Protein AF-A0A8H5Q990-F1 (afdb_monomer_lite)

Foldseek 3Di:
DVVVVVVVPDPDPPQDPPVNLVVVLVVLLVVLVVCVVVVHDLVVLLCCLLPVLLVVLLCCVAPVVDALVNCVSSLLSSLSSLLSSQLPDFLVDVVNVVSLVSLVVLLVVDWRWYQDPPDRDIDTNADPQGGGSNLSPCNLVNLLVCCQQFLQQAQLSSNLSSLLSLLLNCLVCRNHNSSCLSVLVLCLLQPQEDADPDPPPDDSHGDNPGDSRNDHNVSSVSSNVSNCVRNVVVVVVCVVVVPDPYPPVSVDHHPRDDDDPVD

Secondary structure (DSSP, 8-state):
--HHHHTT------PPPHHHHHHHHHHHHHHHHHHHHTT--HHHHHHIIIIIIHHHHHHIIIII---GGGGHHHHHHHHHHHHHHHHHS-TTSHHHHHHHHHHHHHHTT-S-EEEPTTSS-EEE-EETTEETTTT-TTHHHHHHHHHHHHTTTS-HHHHHHHHHHHHHHHHTTTTTTGGGHHHHHHHHHHHSS--------S--S--TT--GGG--HHHHHHHHHHHHHHHHHHHHHHHHTT---S-HHHHS--TT----TT-

pLDDT: mean 87.14, std 14.81, range [34.16, 98.69]

Structure (mmCIF, N/CA/C/O backbone):
data_AF-A0A8H5Q990-F1
#
_entry.id   AF-A0A8H5Q990-F1
#
loop_
_atom_site.group_PDB
_atom_site.id
_atom_site.type_symbol
_atom_site.label_atom_id
_atom_site.label_alt_id
_atom_site.label_comp_id
_atom_site.label_asym_id
_atom_site.label_entity_id
_atom_site.label_seq_id
_atom_site.pdbx_PDB_ins_code
_atom_site.Cartn_x
_atom_site.Cartn_y
_atom_site.Cartn_z
_atom_site.occupancy
_atom_site.B_iso_or_equiv
_atom_site.auth_seq_id
_atom_site.auth_comp_id
_atom_site.auth_asym_id
_atom_site.auth_atom_id
_atom_site.pdbx_PDB_model_num
ATOM 1 N N . MET A 1 1 ? 47.813 -0.032 -25.306 1.00 44.94 1 MET A N 1
ATOM 2 C CA . MET A 1 1 ? 47.013 -0.975 -24.482 1.00 44.94 1 MET A CA 1
ATOM 3 C C . MET A 1 1 ? 46.787 -0.521 -23.030 1.00 44.94 1 MET A C 1
ATOM 5 O O . MET A 1 1 ? 46.071 -1.218 -22.324 1.00 44.94 1 MET A O 1
ATOM 9 N N . LYS A 1 2 ? 47.331 0.624 -22.572 1.00 40.12 2 LYS A N 1
ATOM 10 C CA . LYS A 1 2 ? 46.985 1.227 -21.265 1.00 40.12 2 LYS A CA 1
ATOM 11 C C . LYS A 1 2 ? 45.865 2.281 -21.361 1.00 40.12 2 LYS A C 1
ATOM 13 O O . LYS A 1 2 ? 45.025 2.315 -20.476 1.00 40.12 2 LYS A O 1
ATOM 18 N N . ASP A 1 3 ? 45.752 2.991 -22.486 1.00 47.62 3 ASP A N 1
ATOM 19 C CA . ASP A 1 3 ? 44.777 4.092 -22.649 1.00 47.62 3 ASP A CA 1
ATOM 20 C C . ASP A 1 3 ? 43.315 3.669 -22.885 1.00 47.62 3 ASP A C 1
ATOM 22 O O . ASP A 1 3 ? 42.402 4.472 -22.735 1.00 47.62 3 ASP A O 1
ATOM 26 N N . LEU A 1 4 ? 43.048 2.399 -23.216 1.00 38.00 4 LEU A N 1
ATOM 27 C CA . LEU A 1 4 ? 41.675 1.902 -23.423 1.00 38.00 4 LEU A CA 1
ATOM 28 C C . L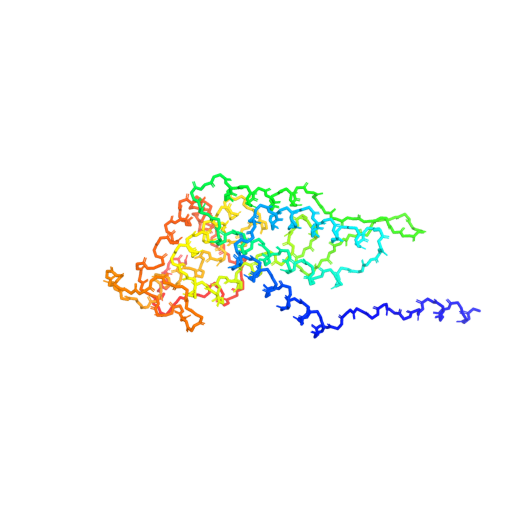EU A 1 4 ? 40.974 1.499 -22.113 1.00 38.00 4 LEU A C 1
ATOM 30 O O . LEU A 1 4 ? 39.757 1.346 -22.091 1.00 38.00 4 LEU A O 1
ATOM 34 N N . ARG A 1 5 ? 41.733 1.320 -21.022 1.00 40.69 5 ARG A N 1
ATOM 35 C CA . ARG A 1 5 ? 41.196 0.943 -19.703 1.00 40.69 5 ARG A CA 1
ATOM 36 C C . ARG A 1 5 ? 40.718 2.148 -18.892 1.00 40.69 5 ARG A C 1
ATOM 38 O O . ARG A 1 5 ? 39.812 1.989 -18.085 1.00 40.69 5 ARG A O 1
ATOM 45 N N . GLU A 1 6 ? 41.283 3.331 -19.128 1.00 39.28 6 GLU A N 1
ATOM 46 C CA . GLU A 1 6 ? 40.867 4.570 -18.454 1.00 39.28 6 GLU A CA 1
ATOM 47 C C . GLU A 1 6 ? 39.613 5.190 -19.092 1.00 39.28 6 GLU A C 1
ATOM 49 O O . GLU A 1 6 ? 38.808 5.791 -18.390 1.00 39.28 6 GLU A O 1
ATOM 54 N N . ALA A 1 7 ? 39.361 4.946 -20.384 1.00 39.69 7 ALA A N 1
ATOM 55 C CA . ALA A 1 7 ? 38.147 5.404 -21.070 1.00 39.69 7 ALA A CA 1
ATOM 56 C C . ALA A 1 7 ? 36.854 4.677 -20.628 1.00 39.69 7 ALA A C 1
ATOM 58 O O . ALA A 1 7 ? 35.758 5.174 -20.873 1.00 39.69 7 ALA A O 1
ATOM 59 N N . LEU A 1 8 ? 36.969 3.519 -19.964 1.00 39.50 8 LEU A N 1
ATOM 60 C CA . LEU A 1 8 ? 35.837 2.758 -19.407 1.00 39.50 8 LEU A CA 1
ATOM 61 C C . LEU A 1 8 ? 35.491 3.160 -17.962 1.00 39.50 8 LEU A C 1
ATOM 63 O O . LEU A 1 8 ? 34.514 2.666 -17.408 1.00 39.50 8 LEU A O 1
ATOM 67 N N . LEU A 1 9 ? 36.272 4.063 -17.364 1.00 39.59 9 LEU A N 1
ATOM 68 C CA . LEU A 1 9 ? 36.034 4.654 -16.045 1.00 39.59 9 LEU A CA 1
ATOM 69 C C . LEU A 1 9 ? 35.526 6.093 -16.196 1.00 39.59 9 LEU A C 1
ATOM 71 O O . LEU A 1 9 ? 35.984 7.007 -15.508 1.00 39.59 9 LEU A O 1
ATOM 75 N N . GLY A 1 10 ? 34.582 6.304 -17.117 1.00 37.75 10 GLY A N 1
ATOM 76 C CA . GLY A 1 10 ? 33.787 7.528 -17.102 1.00 37.75 10 GLY A CA 1
ATOM 77 C C . GLY A 1 10 ? 33.180 7.707 -15.705 1.00 37.75 10 GLY A C 1
ATOM 78 O O . GLY A 1 10 ? 32.823 6.706 -15.076 1.00 37.75 10 GLY A O 1
ATOM 79 N N . PRO A 1 11 ? 33.096 8.940 -15.176 1.00 34.16 11 PRO A N 1
ATOM 80 C CA . PRO A 1 11 ? 32.487 9.154 -13.876 1.00 34.16 11 PRO A CA 1
ATOM 81 C C . PRO A 1 11 ? 31.076 8.577 -13.926 1.00 34.16 11 PRO A C 1
ATOM 83 O O . PRO A 1 11 ? 30.271 8.976 -14.770 1.00 34.16 11 PRO A O 1
ATOM 86 N N . THR A 1 12 ? 30.791 7.624 -13.037 1.00 39.72 12 THR A N 1
ATOM 87 C CA . THR A 1 12 ? 29.430 7.172 -12.757 1.00 39.72 12 THR A CA 1
ATOM 88 C C . THR A 1 12 ? 28.572 8.429 -12.629 1.00 39.72 12 THR A C 1
ATOM 90 O O . THR A 1 12 ? 29.005 9.348 -11.916 1.00 39.72 12 THR A O 1
ATOM 93 N N . PRO A 1 13 ? 27.419 8.538 -13.320 1.00 41.03 13 PRO A N 1
ATOM 94 C CA . PRO A 1 13 ? 26.536 9.673 -13.117 1.00 41.03 13 PRO A CA 1
ATOM 95 C C . PRO A 1 13 ? 26.332 9.774 -11.613 1.00 41.03 13 PRO A C 1
ATOM 97 O O . PRO A 1 13 ? 25.928 8.794 -10.985 1.00 41.03 13 PRO A O 1
ATOM 100 N N . ARG A 1 14 ? 26.732 10.900 -11.012 1.00 42.16 14 ARG A N 1
ATOM 101 C CA . ARG A 1 14 ? 26.484 11.113 -9.590 1.00 42.16 14 ARG A CA 1
ATOM 102 C C . ARG A 1 14 ? 24.975 11.036 -9.440 1.00 42.16 14 ARG A C 1
ATOM 104 O O . ARG A 1 14 ? 24.276 11.947 -9.881 1.00 42.16 14 ARG A O 1
ATOM 111 N N . GLY A 1 15 ? 24.497 9.924 -8.883 1.00 47.25 15 GLY A N 1
ATOM 112 C CA . GLY A 1 15 ? 23.123 9.806 -8.436 1.00 47.25 15 GLY A CA 1
ATOM 113 C C . GLY A 1 15 ? 22.800 11.018 -7.571 1.00 47.25 15 GLY A C 1
ATOM 114 O O . GLY A 1 15 ? 23.684 11.586 -6.917 1.00 47.25 15 GLY A O 1
ATOM 115 N N . ILE A 1 16 ? 21.548 11.457 -7.626 1.00 52.91 16 ILE A N 1
ATOM 116 C CA . ILE A 1 16 ? 21.056 12.516 -6.746 1.00 52.91 16 ILE A CA 1
ATOM 117 C C . ILE A 1 16 ? 21.430 12.110 -5.314 1.00 52.91 16 ILE A C 1
ATOM 119 O O . ILE A 1 16 ? 21.227 10.961 -4.929 1.00 52.91 16 ILE A O 1
ATOM 123 N N . SER A 1 17 ? 22.049 13.012 -4.546 1.00 61.16 17 SER A N 1
ATOM 124 C CA . SER A 1 17 ? 22.460 12.678 -3.181 1.00 61.16 17 SER A CA 1
ATOM 125 C C . SER A 1 17 ? 21.238 12.281 -2.349 1.00 61.16 17 SER A C 1
ATOM 127 O O . SER A 1 17 ? 20.166 12.863 -2.513 1.00 61.16 17 SER A O 1
ATOM 129 N N . ASN A 1 18 ? 21.395 11.333 -1.420 1.00 57.75 18 ASN A N 1
ATOM 130 C CA . ASN A 1 18 ? 20.292 10.867 -0.565 1.00 57.75 18 ASN A CA 1
ATOM 131 C C . ASN A 1 18 ? 19.583 12.022 0.165 1.00 57.75 18 ASN A C 1
ATOM 133 O O . ASN A 1 18 ? 18.370 12.000 0.336 1.00 57.75 18 ASN A O 1
ATOM 137 N N . HIS A 1 19 ? 20.326 13.073 0.529 1.00 58.44 19 HIS A N 1
ATOM 138 C CA . HIS A 1 19 ? 19.763 14.292 1.110 1.00 58.44 19 HIS A CA 1
ATOM 139 C C . HIS A 1 19 ? 18.853 15.048 0.128 1.00 58.44 19 HIS A C 1
ATOM 141 O O . HIS A 1 19 ? 17.740 15.420 0.481 1.00 58.44 19 HIS A O 1
ATOM 147 N N . ALA A 1 20 ? 19.290 15.235 -1.121 1.00 59.94 20 ALA A N 1
ATOM 148 C CA . ALA A 1 20 ? 18.500 15.920 -2.143 1.00 59.94 20 ALA A CA 1
ATOM 149 C C . ALA A 1 20 ? 17.285 15.089 -2.605 1.00 59.94 20 ALA A C 1
ATOM 151 O O . ALA A 1 20 ? 16.238 15.659 -2.923 1.00 59.94 20 ALA A O 1
ATOM 152 N N .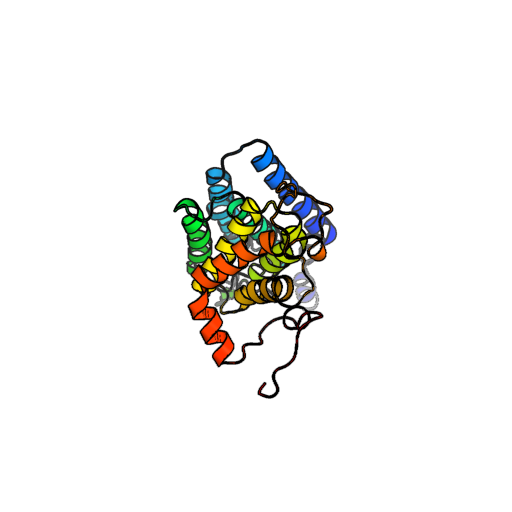 LEU A 1 21 ? 17.393 13.753 -2.606 1.00 60.44 21 LEU A N 1
ATOM 153 C CA . LEU A 1 21 ? 16.256 12.846 -2.803 1.00 60.44 21 LEU A CA 1
ATOM 154 C C . LEU A 1 21 ? 15.234 13.012 -1.672 1.00 60.44 21 LEU A C 1
ATOM 156 O O . LEU A 1 21 ? 14.061 13.250 -1.949 1.00 60.44 21 LEU A O 1
ATOM 160 N N . SER A 1 22 ? 15.687 12.995 -0.414 1.00 64.44 22 SER A N 1
ATOM 161 C CA . SER A 1 22 ? 14.824 13.165 0.760 1.00 64.44 22 SER A CA 1
ATOM 162 C C . SER A 1 22 ? 14.112 14.522 0.791 1.00 64.44 22 SER A C 1
ATOM 164 O O . SER A 1 22 ? 12.922 14.575 1.093 1.00 64.44 22 SER A O 1
ATOM 166 N N . GLU A 1 23 ? 14.800 15.619 0.464 1.00 67.44 23 GLU A N 1
ATOM 167 C CA . GLU A 1 23 ? 14.185 16.954 0.381 1.00 67.44 23 GLU A CA 1
ATOM 168 C C . GLU A 1 23 ? 13.150 17.040 -0.747 1.00 67.44 23 GLU A C 1
ATOM 170 O O . GLU A 1 23 ? 12.091 17.652 -0.591 1.00 67.44 23 GLU A O 1
ATOM 175 N N . THR A 1 24 ? 13.437 16.407 -1.888 1.00 68.12 24 THR A N 1
ATOM 176 C CA . THR A 1 24 ? 12.514 16.370 -3.027 1.00 68.12 24 THR A CA 1
ATOM 177 C C . THR A 1 24 ? 11.259 15.571 -2.693 1.00 68.12 24 THR A C 1
ATOM 179 O O . THR A 1 24 ? 10.160 16.047 -2.975 1.00 68.12 24 THR A O 1
ATOM 182 N N . MET A 1 25 ? 11.411 14.413 -2.045 1.00 69.44 25 MET A N 1
ATOM 183 C CA . MET A 1 25 ? 10.295 13.602 -1.560 1.00 69.44 25 MET A CA 1
ATOM 184 C C . MET A 1 25 ? 9.446 14.390 -0.563 1.00 69.44 25 MET A C 1
ATOM 186 O O . MET A 1 25 ? 8.249 14.540 -0.777 1.00 69.44 25 MET A O 1
ATOM 190 N N . ALA A 1 26 ? 10.057 15.013 0.452 1.00 72.25 26 ALA A N 1
ATOM 191 C CA . ALA A 1 26 ? 9.328 15.821 1.434 1.00 72.25 26 ALA A CA 1
ATOM 192 C C . ALA A 1 26 ? 8.518 16.956 0.778 1.00 72.25 26 ALA A C 1
ATOM 194 O O . ALA A 1 26 ? 7.364 17.199 1.139 1.00 72.25 26 ALA A O 1
ATOM 195 N N . ARG A 1 27 ? 9.088 17.625 -0.234 1.00 73.75 27 ARG A N 1
ATOM 196 C CA . ARG A 1 27 ? 8.385 18.658 -1.007 1.00 73.75 27 ARG A CA 1
ATOM 197 C C . ARG A 1 27 ? 7.232 18.082 -1.831 1.00 73.75 27 ARG A C 1
ATOM 199 O O . ARG A 1 27 ? 6.176 18.706 -1.908 1.00 73.75 27 ARG A O 1
ATOM 206 N N . ASN A 1 28 ? 7.423 16.922 -2.454 1.00 74.56 28 ASN A N 1
ATOM 207 C CA . ASN A 1 28 ? 6.386 16.265 -3.247 1.00 74.56 28 ASN A CA 1
ATOM 208 C C . ASN A 1 28 ? 5.238 15.778 -2.359 1.00 74.56 28 ASN A C 1
ATOM 210 O O . ASN A 1 28 ? 4.075 15.978 -2.708 1.00 74.56 28 ASN A O 1
ATOM 214 N N . GLU A 1 29 ? 5.546 15.222 -1.188 1.00 79.50 29 GLU A N 1
ATOM 215 C CA . GLU A 1 29 ? 4.539 14.832 -0.209 1.00 79.50 29 GLU A CA 1
ATOM 216 C C . GLU A 1 29 ? 3.688 16.021 0.239 1.00 79.50 29 GLU A C 1
ATOM 218 O O . GLU A 1 29 ? 2.459 15.934 0.252 1.00 79.50 29 GLU A O 1
ATOM 223 N N . GLU A 1 30 ? 4.336 17.134 0.586 1.00 78.69 30 GLU A N 1
ATOM 224 C CA . GLU A 1 30 ? 3.651 18.353 1.007 1.00 78.69 30 GLU A CA 1
ATOM 225 C C . GLU A 1 30 ? 2.799 18.937 -0.126 1.00 78.69 30 GLU A C 1
ATOM 227 O O . GLU A 1 30 ? 1.654 19.318 0.100 1.00 78.69 30 GLU A O 1
ATOM 232 N N . SER A 1 31 ? 3.302 18.920 -1.364 1.00 79.56 31 SER A N 1
ATOM 233 C CA . SER A 1 31 ? 2.542 19.347 -2.543 1.00 79.56 31 SER A CA 1
ATOM 234 C C . SER A 1 31 ? 1.264 18.522 -2.733 1.00 79.56 31 SER A C 1
ATOM 236 O O . SER A 1 31 ? 0.189 19.085 -2.940 1.00 79.56 31 SER A O 1
ATOM 238 N N . VAL A 1 32 ? 1.342 17.190 -2.604 1.00 80.56 32 VAL A N 1
ATOM 239 C CA . VAL A 1 32 ? 0.163 16.310 -2.699 1.00 80.56 32 VAL A CA 1
ATOM 240 C C . VAL A 1 32 ? -0.830 16.602 -1.569 1.00 80.56 32 VAL A C 1
ATOM 242 O O . VAL A 1 32 ? -2.028 16.710 -1.823 1.00 80.56 32 VAL A O 1
ATOM 245 N N . ARG A 1 33 ? -0.354 16.794 -0.330 1.00 78.94 33 ARG A N 1
ATOM 246 C CA . ARG A 1 33 ? -1.222 17.144 0.810 1.00 78.94 33 ARG A CA 1
ATOM 247 C C . ARG A 1 33 ? -1.929 18.481 0.601 1.00 78.94 33 ARG A C 1
ATOM 249 O O . ARG A 1 33 ? -3.126 18.578 0.850 1.00 78.94 33 ARG A O 1
ATOM 256 N N . GLN A 1 34 ? -1.211 19.494 0.117 1.00 78.50 34 GLN A N 1
ATOM 257 C CA . GLN A 1 34 ? -1.776 20.811 -0.179 1.00 78.50 34 GLN A CA 1
ATOM 258 C C . GLN A 1 34 ? -2.805 20.750 -1.303 1.00 78.50 34 GLN A C 1
ATOM 260 O O . GLN A 1 34 ? -3.848 21.385 -1.199 1.00 78.50 34 GLN A O 1
ATOM 265 N N . SER A 1 35 ? -2.540 19.958 -2.340 1.00 76.62 35 SER A N 1
ATOM 266 C CA . SER A 1 35 ? -3.458 19.752 -3.464 1.00 76.62 35 SER A CA 1
ATOM 267 C C . SER A 1 35 ? -4.806 19.210 -2.977 1.00 76.62 35 SER A C 1
ATOM 269 O O . SER A 1 35 ? -5.855 19.799 -3.233 1.00 76.62 35 SER A O 1
ATOM 271 N N . ILE A 1 36 ? -4.775 18.171 -2.139 1.00 82.31 36 ILE A N 1
ATOM 272 C CA . ILE A 1 36 ? -5.985 17.595 -1.536 1.00 82.31 36 ILE A CA 1
ATOM 273 C C . ILE A 1 36 ? -6.663 18.587 -0.581 1.00 82.31 36 ILE A C 1
ATOM 275 O O . ILE A 1 36 ? -7.881 18.739 -0.618 1.00 82.31 36 ILE A O 1
ATOM 279 N N . ALA A 1 37 ? -5.896 19.313 0.241 1.00 76.94 37 ALA A N 1
ATOM 280 C CA . ALA A 1 37 ? -6.444 20.316 1.158 1.00 76.94 37 ALA A CA 1
ATOM 281 C C . ALA A 1 37 ? -7.137 21.485 0.430 1.00 76.94 37 ALA A C 1
ATOM 283 O O . ALA A 1 37 ? -8.052 22.097 0.980 1.00 76.94 37 ALA A O 1
ATOM 284 N N . ARG A 1 38 ? -6.728 21.786 -0.810 1.00 77.94 38 ARG A N 1
ATOM 285 C CA . ARG A 1 38 ? -7.388 22.760 -1.695 1.00 77.94 38 ARG A CA 1
ATOM 286 C C . ARG A 1 38 ? -8.650 22.211 -2.372 1.00 77.94 38 ARG A C 1
ATOM 288 O O . ARG A 1 38 ? -9.324 22.970 -3.064 1.00 77.94 38 ARG A O 1
ATOM 295 N N . GLY A 1 39 ? -8.984 20.938 -2.156 1.00 71.69 39 GLY A N 1
ATOM 296 C CA . GLY A 1 39 ? -10.127 20.268 -2.774 1.00 71.69 39 GLY A CA 1
ATOM 297 C C . GLY A 1 39 ? -9.894 19.887 -4.235 1.00 71.69 39 GLY A C 1
ATOM 298 O O . GLY A 1 39 ? -10.861 19.794 -4.987 1.00 71.69 39 GLY A O 1
ATOM 299 N N . GLU A 1 40 ? -8.634 19.715 -4.653 1.00 77.88 40 GLU A N 1
ATOM 300 C CA . GLU A 1 40 ? -8.316 19.218 -5.996 1.00 77.88 40 GLU A CA 1
ATOM 301 C C . GLU A 1 40 ? -8.845 17.788 -6.200 1.00 77.88 40 GLU A C 1
ATOM 303 O O . GLU A 1 40 ? -9.019 17.023 -5.247 1.00 77.88 40 GLU A O 1
ATOM 308 N N . ASP A 1 41 ? -9.131 17.443 -7.457 1.00 84.25 41 ASP A N 1
ATOM 309 C CA . ASP A 1 41 ? -9.820 16.205 -7.817 1.00 84.25 41 ASP A CA 1
ATOM 310 C C . ASP A 1 41 ? -8.943 14.968 -7.538 1.00 84.25 41 ASP A C 1
ATOM 312 O O . ASP A 1 41 ? -7.863 14.789 -8.111 1.00 84.25 41 ASP A O 1
ATOM 316 N N . LEU A 1 42 ? -9.429 14.074 -6.668 1.00 88.12 42 LEU A N 1
ATOM 317 C CA . LEU A 1 42 ? -8.773 12.799 -6.367 1.00 88.12 42 LEU A CA 1
ATOM 318 C C . LEU A 1 42 ? -8.605 11.928 -7.621 1.00 88.12 42 LEU A C 1
ATOM 320 O O . LEU A 1 42 ? -7.637 11.167 -7.697 1.00 88.12 42 LEU A O 1
ATOM 324 N N . GLU A 1 43 ? -9.491 12.046 -8.615 1.00 88.94 43 GLU A N 1
ATOM 325 C CA . GLU A 1 43 ? -9.345 11.334 -9.887 1.00 88.94 43 GLU A CA 1
ATOM 326 C C . GLU A 1 43 ? -8.166 11.868 -10.708 1.00 88.94 43 GLU A C 1
ATOM 328 O O . GLU A 1 43 ? -7.467 11.077 -11.346 1.00 88.94 43 GLU A O 1
ATOM 333 N N . GLU A 1 44 ? -7.879 13.172 -10.657 1.00 89.38 44 GLU A N 1
ATOM 334 C CA . GLU A 1 44 ? -6.695 13.747 -11.303 1.00 89.38 44 GLU A CA 1
ATOM 335 C C . GLU A 1 44 ? -5.419 13.251 -10.618 1.00 89.38 44 GLU A C 1
ATOM 337 O O . GLU A 1 44 ? -4.489 12.797 -11.291 1.00 89.38 44 GLU A O 1
ATOM 342 N N . LEU A 1 45 ? -5.396 13.232 -9.281 1.00 90.44 45 LEU A N 1
ATOM 343 C CA . LEU A 1 45 ? -4.268 12.697 -8.519 1.00 90.44 45 LEU A CA 1
ATOM 344 C C . LEU A 1 45 ? -4.045 11.204 -8.806 1.00 90.44 45 LEU A C 1
ATOM 346 O O . LEU A 1 45 ? -2.907 10.770 -9.007 1.00 90.44 45 LEU A O 1
ATOM 350 N N . ARG A 1 46 ? -5.125 10.418 -8.879 1.00 92.75 46 ARG A N 1
ATOM 351 C CA . ARG A 1 46 ? -5.094 9.003 -9.277 1.00 92.75 46 ARG A CA 1
ATOM 352 C C . ARG A 1 46 ? -4.581 8.837 -10.705 1.00 92.75 46 ARG A C 1
ATOM 354 O O . ARG A 1 46 ? -3.722 7.990 -10.950 1.00 92.75 46 ARG A O 1
ATOM 361 N N . GLY A 1 47 ? -5.041 9.672 -11.635 1.00 91.44 47 GLY A N 1
ATOM 362 C CA . GLY A 1 47 ? -4.547 9.715 -13.008 1.00 91.44 47 GLY A CA 1
ATOM 363 C C . GLY A 1 47 ? -3.051 10.032 -13.076 1.00 91.44 47 GLY A C 1
ATOM 364 O O . GLY A 1 47 ? -2.308 9.357 -13.791 1.00 91.44 47 GLY A O 1
ATOM 365 N N . ALA A 1 48 ? -2.578 10.993 -12.283 1.00 90.12 48 ALA A N 1
ATOM 366 C CA . ALA A 1 48 ? -1.165 11.337 -12.181 1.00 90.12 48 ALA A CA 1
ATOM 367 C C . ALA A 1 48 ? -0.328 10.193 -11.581 1.00 90.12 48 ALA A C 1
ATOM 369 O O . ALA A 1 48 ? 0.757 9.899 -12.088 1.00 90.12 48 ALA A O 1
ATOM 370 N N . ALA A 1 49 ? -0.826 9.507 -10.549 1.00 91.12 49 ALA A N 1
ATOM 371 C CA . ALA A 1 49 ? -0.149 8.352 -9.965 1.00 91.12 49 ALA A CA 1
ATOM 372 C C . ALA A 1 49 ? -0.033 7.207 -10.984 1.00 91.12 49 ALA A C 1
ATOM 374 O O . ALA A 1 49 ? 1.064 6.724 -11.268 1.00 91.12 49 ALA A O 1
ATOM 375 N N . PHE A 1 50 ? -1.156 6.804 -11.581 1.00 91.50 50 PHE A N 1
ATOM 376 C CA . PHE A 1 50 ? -1.215 5.623 -12.438 1.00 91.50 50 PHE A CA 1
ATOM 377 C C . PHE A 1 50 ? -0.610 5.836 -13.831 1.00 91.50 50 PHE A C 1
ATOM 379 O O . PHE A 1 50 ? 0.093 4.963 -14.343 1.00 91.50 50 PHE A O 1
ATOM 386 N N . HIS A 1 51 ? -0.884 6.972 -14.477 1.00 89.31 51 HIS A N 1
ATOM 387 C CA . HIS A 1 51 ? -0.411 7.224 -15.838 1.00 89.31 51 HIS A CA 1
ATOM 388 C C . HIS A 1 51 ? 0.942 7.916 -15.850 1.00 89.31 51 HIS A C 1
ATOM 390 O O . HIS A 1 51 ? 1.856 7.428 -16.503 1.00 89.31 51 HIS A O 1
ATOM 396 N N . ASN A 1 52 ? 1.082 9.037 -15.141 1.00 89.19 52 ASN A N 1
ATOM 397 C CA . ASN A 1 52 ? 2.284 9.858 -15.243 1.00 89.19 52 ASN A CA 1
ATOM 398 C C . ASN A 1 52 ? 3.453 9.208 -14.493 1.00 89.19 52 ASN A C 1
ATOM 400 O O . ASN A 1 52 ? 4.465 8.876 -15.105 1.00 89.19 52 ASN A O 1
ATOM 404 N N . ARG A 1 53 ? 3.307 8.938 -13.192 1.00 90.88 53 ARG A N 1
ATOM 405 C CA . ARG A 1 53 ? 4.430 8.473 -12.367 1.00 90.88 53 ARG A CA 1
ATOM 406 C C . ARG A 1 53 ? 4.937 7.088 -12.780 1.00 90.88 53 ARG A C 1
ATOM 408 O O . ARG A 1 53 ? 6.144 6.904 -12.929 1.00 90.88 53 ARG A O 1
ATOM 415 N N . THR A 1 54 ? 4.039 6.136 -13.043 1.00 92.06 54 THR A N 1
ATOM 416 C CA . THR A 1 54 ? 4.411 4.810 -13.572 1.00 92.06 54 THR A CA 1
ATOM 417 C C . THR A 1 54 ? 5.077 4.900 -14.952 1.00 92.06 54 THR A C 1
ATOM 419 O O . THR A 1 54 ? 6.038 4.169 -15.215 1.00 92.06 54 THR A O 1
ATOM 422 N N . TRP A 1 55 ? 4.608 5.794 -15.834 1.00 92.38 55 TRP A N 1
ATOM 423 C CA . TRP A 1 55 ? 5.245 6.016 -17.136 1.00 92.38 55 TRP A CA 1
ATOM 424 C C . TRP A 1 55 ? 6.637 6.625 -16.979 1.00 92.38 55 TRP A C 1
ATOM 426 O O . TRP A 1 55 ? 7.576 6.069 -17.532 1.00 92.38 55 TRP A O 1
ATOM 436 N N . VAL A 1 56 ? 6.798 7.674 -16.163 1.00 93.12 56 VAL A N 1
ATOM 437 C CA . VAL A 1 56 ? 8.094 8.325 -15.907 1.00 93.12 56 VAL A CA 1
ATOM 438 C C . VAL A 1 56 ? 9.129 7.320 -15.409 1.00 93.12 56 VAL A C 1
ATOM 440 O O . VAL A 1 56 ? 10.238 7.287 -15.928 1.00 93.12 56 VAL A O 1
ATOM 443 N N . ILE A 1 57 ? 8.781 6.467 -14.441 1.00 94.81 57 ILE A N 1
ATOM 444 C CA . ILE A 1 57 ? 9.711 5.449 -13.924 1.00 94.81 57 ILE A CA 1
ATOM 445 C C . ILE A 1 57 ? 10.134 4.478 -15.037 1.00 94.81 57 ILE A C 1
ATOM 447 O O . ILE A 1 57 ? 11.319 4.177 -15.184 1.00 94.81 57 ILE A O 1
ATOM 451 N N . SER A 1 58 ? 9.174 4.019 -15.845 1.00 95.50 58 SER A N 1
ATOM 452 C CA . SER A 1 58 ? 9.443 3.078 -16.938 1.00 95.50 58 SER A CA 1
ATOM 453 C C . SER A 1 58 ? 10.281 3.716 -18.053 1.00 95.50 58 SER A C 1
ATOM 455 O O . SER A 1 58 ? 11.243 3.115 -18.521 1.00 95.50 58 SER A O 1
ATOM 457 N N . ASP A 1 59 ? 9.948 4.943 -18.453 1.00 95.12 59 ASP A N 1
ATOM 458 C CA . ASP A 1 59 ? 10.621 5.697 -19.513 1.00 95.12 59 ASP A CA 1
ATOM 459 C C . ASP A 1 59 ? 12.062 6.052 -19.128 1.00 95.12 59 ASP A C 1
ATOM 461 O O . ASP A 1 59 ? 12.991 5.832 -19.907 1.00 95.12 59 ASP A O 1
ATOM 465 N N . ARG A 1 60 ? 12.281 6.500 -17.887 1.00 94.69 60 ARG A N 1
ATOM 466 C CA . ARG A 1 60 ? 13.627 6.804 -17.389 1.00 94.69 60 ARG A CA 1
ATOM 467 C C . ARG A 1 60 ? 14.524 5.568 -17.382 1.00 94.69 60 ARG A C 1
ATOM 469 O O . ARG A 1 60 ? 15.667 5.638 -17.832 1.00 94.69 60 ARG A O 1
ATOM 476 N N . PHE A 1 61 ? 14.007 4.419 -16.949 1.00 94.94 61 PHE A N 1
ATOM 477 C CA . PHE A 1 61 ? 14.779 3.179 -17.004 1.00 94.94 61 PHE A CA 1
ATOM 478 C C . PHE A 1 61 ? 15.047 2.732 -18.448 1.00 94.94 61 PHE A C 1
ATOM 480 O O . PHE A 1 61 ? 16.196 2.473 -18.810 1.00 94.94 61 PHE A O 1
ATOM 487 N N . CYS A 1 62 ? 14.003 2.625 -19.274 1.00 93.81 62 CYS A N 1
ATOM 488 C CA . CYS A 1 62 ? 14.093 1.998 -20.592 1.00 93.81 62 CYS A CA 1
ATOM 489 C C . CYS A 1 62 ? 14.726 2.898 -21.660 1.00 93.81 62 CYS A C 1
ATOM 491 O O . CYS A 1 62 ? 15.522 2.403 -22.455 1.00 93.81 62 CYS A O 1
ATOM 493 N N . ASN A 1 63 ? 14.377 4.186 -21.688 1.00 92.25 63 ASN A N 1
ATOM 494 C CA . ASN A 1 63 ? 14.722 5.101 -22.779 1.00 92.25 63 ASN A CA 1
ATOM 495 C C . ASN A 1 63 ? 15.826 6.091 -22.396 1.00 92.25 63 ASN A C 1
ATOM 497 O O . ASN A 1 63 ? 16.709 6.353 -23.210 1.00 92.25 63 ASN A O 1
ATOM 501 N N . VAL A 1 64 ? 15.809 6.621 -21.168 1.00 92.06 64 VAL A N 1
ATOM 502 C CA . VAL A 1 64 ? 16.879 7.523 -20.692 1.00 92.06 64 VAL A CA 1
ATOM 503 C C . VAL A 1 64 ? 18.126 6.733 -20.285 1.00 92.06 64 VAL A C 1
ATOM 505 O O . VAL A 1 64 ? 19.245 7.200 -20.486 1.00 92.06 64 VAL A O 1
ATOM 508 N N . GLY A 1 65 ? 17.947 5.512 -19.775 1.00 89.62 65 GLY A N 1
ATOM 509 C CA . GLY A 1 65 ? 19.049 4.654 -19.338 1.00 89.62 65 GLY A CA 1
ATOM 510 C C . GLY A 1 65 ? 19.437 4.850 -17.871 1.00 89.62 65 GLY A C 1
ATOM 511 O O . GLY A 1 65 ? 20.514 4.420 -17.460 1.00 89.62 65 GLY A O 1
ATOM 512 N N . ASP A 1 66 ? 18.562 5.460 -17.071 1.00 92.06 66 ASP A N 1
ATOM 513 C CA . ASP A 1 66 ? 18.800 5.686 -15.648 1.00 92.06 66 ASP A CA 1
ATOM 514 C C . ASP A 1 66 ? 18.996 4.361 -14.888 1.00 92.06 66 ASP A C 1
ATOM 516 O O . ASP A 1 66 ? 18.411 3.322 -15.217 1.00 92.06 66 ASP A O 1
ATOM 520 N N . GLY A 1 67 ? 19.851 4.390 -13.863 1.00 90.62 67 GLY A N 1
ATOM 521 C CA . GLY A 1 67 ? 20.020 3.283 -12.922 1.00 90.62 67 GLY A CA 1
ATOM 522 C C . GLY A 1 67 ? 18.858 3.206 -11.932 1.00 90.62 67 GLY A C 1
ATOM 523 O O . GLY A 1 67 ? 18.237 4.223 -11.620 1.00 90.62 67 GLY A O 1
ATOM 524 N N . VAL A 1 68 ? 18.584 2.011 -11.404 1.00 91.94 68 VAL A N 1
ATOM 525 C CA . VAL A 1 68 ? 17.442 1.768 -10.505 1.00 91.94 68 VAL A CA 1
ATOM 526 C C . VAL A 1 68 ? 17.502 2.628 -9.240 1.00 91.94 68 VAL A C 1
ATOM 528 O O . VAL A 1 68 ? 16.474 3.164 -8.840 1.00 91.94 68 VAL A O 1
ATOM 531 N N . ASP A 1 69 ? 18.693 2.857 -8.681 1.00 89.88 69 ASP A N 1
ATOM 532 C CA . ASP A 1 69 ? 18.887 3.692 -7.483 1.00 89.88 69 ASP A CA 1
ATOM 533 C C . ASP A 1 69 ? 18.339 5.118 -7.668 1.00 89.88 69 ASP A C 1
ATOM 535 O O . ASP A 1 69 ? 17.816 5.735 -6.745 1.00 89.88 69 ASP A O 1
ATOM 539 N N . SER A 1 70 ? 18.397 5.652 -8.892 1.00 90.75 70 SER A N 1
ATOM 540 C CA . SER A 1 70 ? 17.873 6.990 -9.196 1.00 90.75 70 SER A CA 1
ATOM 541 C C . SER A 1 70 ? 16.342 7.049 -9.291 1.00 90.75 70 SER A C 1
ATOM 543 O O . SER A 1 70 ? 15.761 8.136 -9.286 1.00 90.75 70 SER A O 1
ATOM 545 N N . LEU A 1 71 ? 15.683 5.888 -9.374 1.00 92.62 71 LEU A N 1
ATOM 546 C CA . LEU A 1 71 ? 14.230 5.749 -9.480 1.00 92.62 71 LEU A CA 1
ATOM 547 C C . LEU A 1 71 ? 13.558 5.573 -8.114 1.00 92.62 71 LEU A C 1
ATOM 549 O O . LEU A 1 71 ? 12.342 5.725 -8.025 1.00 92.62 71 LEU A O 1
ATOM 553 N N . GLU A 1 72 ? 14.323 5.291 -7.058 1.00 93.12 72 GLU A N 1
ATOM 554 C CA . GLU A 1 72 ? 13.813 5.021 -5.709 1.00 93.12 72 GLU A CA 1
ATOM 555 C C . GLU A 1 72 ? 12.904 6.145 -5.193 1.00 93.12 72 GLU A C 1
ATOM 557 O O . GLU A 1 72 ? 11.762 5.895 -4.812 1.00 93.12 72 GLU A O 1
ATOM 562 N N . GLY A 1 73 ? 13.335 7.406 -5.312 1.00 90.56 73 GLY A N 1
ATOM 563 C CA . GLY A 1 73 ? 12.507 8.550 -4.914 1.00 90.56 73 GLY A CA 1
ATOM 564 C C . GLY A 1 73 ? 11.171 8.628 -5.666 1.00 90.56 73 GLY A C 1
ATOM 565 O O . GLY A 1 73 ? 10.151 8.993 -5.088 1.00 90.56 73 GLY A O 1
ATOM 566 N N . TYR A 1 74 ? 11.133 8.220 -6.939 1.00 92.38 74 TYR A N 1
ATOM 567 C CA 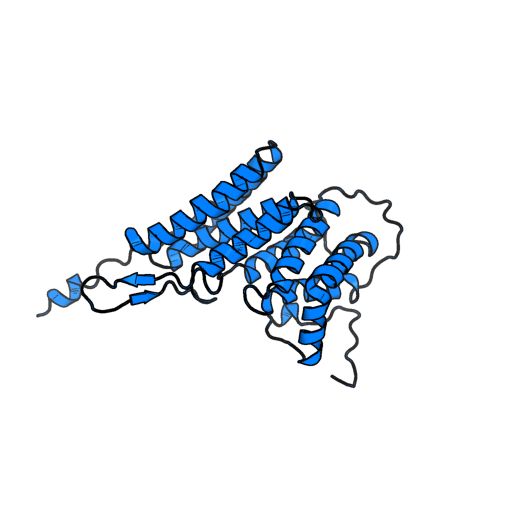. TYR A 1 74 ? 9.884 8.180 -7.703 1.00 92.38 74 TYR A CA 1
ATOM 568 C C . TYR A 1 74 ? 8.954 7.052 -7.247 1.00 92.38 74 TYR A C 1
ATOM 570 O O . TYR A 1 74 ? 7.737 7.214 -7.346 1.00 92.38 74 TYR A O 1
ATOM 578 N N . LEU A 1 75 ? 9.506 5.926 -6.782 1.00 95.12 75 LEU A N 1
ATOM 579 C CA . LEU A 1 75 ? 8.731 4.807 -6.243 1.00 95.12 75 LEU A CA 1
ATOM 580 C C . LEU A 1 75 ? 8.080 5.192 -4.912 1.00 95.12 75 LEU A C 1
ATOM 582 O O . LEU A 1 75 ? 6.875 5.014 -4.763 1.00 95.12 75 LEU A O 1
ATOM 586 N N . HIS A 1 76 ? 8.828 5.808 -3.997 1.00 95.12 76 HIS A N 1
ATOM 587 C CA . HIS A 1 76 ? 8.259 6.298 -2.741 1.00 95.12 76 HIS A CA 1
ATOM 588 C C . HIS A 1 76 ? 7.203 7.386 -2.964 1.00 95.12 76 HIS A C 1
ATOM 590 O O . HIS A 1 76 ? 6.128 7.347 -2.366 1.00 95.12 76 HIS A O 1
ATOM 596 N N . ASP A 1 77 ? 7.452 8.319 -3.891 1.00 92.94 77 ASP A N 1
ATOM 597 C CA . ASP A 1 77 ? 6.452 9.314 -4.285 1.00 92.94 77 ASP A CA 1
ATOM 598 C C . ASP A 1 77 ? 5.167 8.649 -4.808 1.00 92.94 77 ASP A C 1
ATOM 600 O O . ASP A 1 77 ? 4.065 9.079 -4.467 1.00 92.94 77 ASP A O 1
ATOM 604 N N . LEU A 1 78 ? 5.291 7.596 -5.627 1.00 95.75 78 LEU A N 1
ATOM 605 C CA . LEU A 1 78 ? 4.153 6.837 -6.150 1.00 95.75 78 LEU A CA 1
ATOM 606 C C . LEU A 1 78 ? 3.331 6.216 -5.014 1.00 95.75 78 LEU A C 1
ATOM 608 O O . LEU A 1 78 ? 2.106 6.350 -4.993 1.00 95.75 78 LEU A O 1
ATOM 612 N N . TRP A 1 79 ? 3.989 5.562 -4.059 1.00 97.25 79 TRP A N 1
ATOM 613 C CA . TRP A 1 79 ? 3.321 4.935 -2.918 1.00 97.25 79 TRP A CA 1
ATOM 614 C C . TRP A 1 79 ? 2.692 5.962 -1.985 1.00 97.25 79 TRP A C 1
ATOM 616 O O . TRP A 1 79 ? 1.559 5.761 -1.543 1.00 97.25 79 TRP A O 1
ATOM 626 N N . HIS A 1 80 ? 3.340 7.108 -1.771 1.00 95.44 80 HIS A N 1
ATOM 627 C CA . HIS A 1 80 ? 2.741 8.215 -1.035 1.00 95.44 80 HIS A CA 1
ATOM 628 C C . HIS A 1 80 ? 1.481 8.754 -1.733 1.00 95.44 80 HIS A C 1
ATOM 630 O O . HIS A 1 80 ? 0.478 8.998 -1.063 1.00 95.44 80 HIS A O 1
ATOM 636 N N . MET A 1 81 ? 1.478 8.894 -3.067 1.00 95.00 81 MET A N 1
ATOM 637 C CA . MET A 1 81 ? 0.271 9.295 -3.806 1.00 95.00 81 MET A CA 1
ATOM 638 C C . MET A 1 81 ? -0.879 8.309 -3.565 1.00 95.00 81 MET A C 1
ATOM 640 O O . MET A 1 81 ? -1.981 8.741 -3.232 1.00 95.00 81 MET A O 1
ATOM 644 N N . TYR A 1 82 ? -0.632 6.998 -3.652 1.00 97.31 82 TYR A N 1
ATOM 645 C CA . TYR A 1 82 ? -1.665 5.991 -3.381 1.00 97.31 82 TYR A CA 1
ATOM 646 C C . TYR A 1 82 ? -2.145 5.989 -1.932 1.00 97.31 82 TYR A C 1
ATOM 648 O O . TYR A 1 82 ? -3.343 5.859 -1.706 1.00 97.31 82 TYR A O 1
ATOM 656 N N . TYR A 1 83 ? -1.256 6.193 -0.961 1.00 97.25 83 TYR A N 1
ATOM 657 C CA . TYR A 1 83 ? -1.644 6.383 0.437 1.00 97.25 83 TYR A CA 1
ATOM 658 C C . TYR A 1 83 ? -2.604 7.570 0.596 1.00 97.25 83 TYR A C 1
ATOM 660 O O . TYR A 1 83 ? -3.648 7.444 1.240 1.00 97.25 83 TYR A O 1
ATOM 668 N N . GLN A 1 84 ? -2.285 8.707 -0.029 1.00 95.25 84 GLN A N 1
ATOM 669 C CA . GLN A 1 84 ? -3.116 9.907 0.029 1.00 95.25 84 GLN A CA 1
ATOM 670 C C . GLN A 1 84 ? -4.472 9.704 -0.655 1.00 95.25 84 GLN A C 1
ATOM 672 O O . GLN A 1 84 ? -5.497 10.064 -0.080 1.00 95.25 84 GLN A O 1
ATOM 677 N N . ILE A 1 85 ? -4.510 9.077 -1.832 1.00 95.75 85 ILE A N 1
ATOM 678 C CA . ILE A 1 85 ? -5.767 8.750 -2.520 1.00 95.75 85 ILE A CA 1
ATOM 679 C C . ILE A 1 85 ? -6.601 7.788 -1.662 1.00 95.75 85 ILE A C 1
ATOM 681 O O . ILE A 1 85 ? -7.788 8.024 -1.436 1.00 95.75 85 ILE A O 1
ATOM 685 N N . ALA A 1 86 ? -5.982 6.729 -1.137 1.00 96.94 86 ALA A N 1
ATOM 686 C CA . ALA A 1 86 ? -6.661 5.681 -0.384 1.00 96.94 86 ALA A CA 1
ATOM 687 C C . ALA A 1 86 ? -7.325 6.196 0.895 1.00 96.94 86 ALA A C 1
ATOM 689 O O . ALA A 1 86 ? -8.459 5.821 1.175 1.00 96.94 86 ALA A O 1
ATOM 690 N N . ARG A 1 87 ? -6.657 7.062 1.670 1.00 95.69 87 ARG A N 1
ATOM 691 C CA . ARG A 1 87 ? -7.237 7.594 2.916 1.00 95.69 87 ARG A CA 1
ATOM 692 C C . ARG A 1 87 ? -8.391 8.574 2.672 1.00 95.69 87 ARG A C 1
ATOM 694 O O . ARG A 1 87 ? -9.308 8.626 3.488 1.00 95.69 87 ARG A O 1
ATOM 701 N N . HIS A 1 88 ? -8.373 9.314 1.560 1.00 95.62 88 HIS A N 1
ATOM 702 C CA . HIS A 1 88 ? -9.411 10.297 1.219 1.00 95.62 88 HIS A CA 1
ATOM 703 C C . HIS A 1 88 ? -10.555 9.714 0.374 1.00 95.62 88 HIS A C 1
ATOM 705 O O . HIS A 1 88 ? -11.588 10.359 0.219 1.00 95.62 88 HIS A O 1
ATOM 711 N N . THR A 1 89 ? -10.413 8.490 -0.137 1.00 95.00 89 THR A N 1
ATOM 712 C CA . THR A 1 89 ? -11.486 7.788 -0.854 1.00 95.00 89 THR A CA 1
ATOM 713 C C . THR A 1 89 ? -12.269 6.912 0.121 1.00 95.00 89 THR A C 1
ATOM 715 O O . THR A 1 89 ? -11.685 6.120 0.855 1.00 95.00 89 THR A O 1
ATOM 718 N N . SER A 1 90 ? -13.597 7.032 0.139 1.00 95.81 90 SER A N 1
ATOM 719 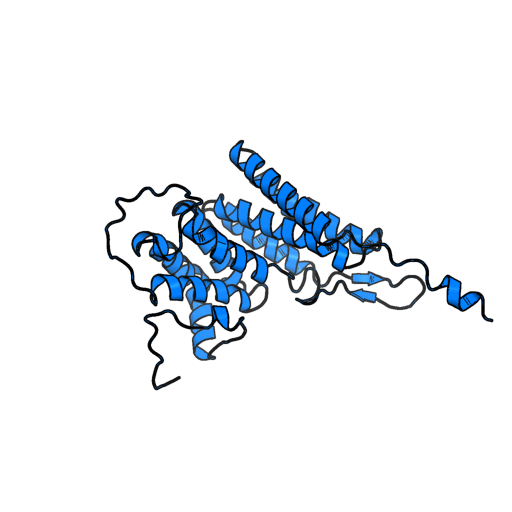C CA . SER A 1 90 ? -14.444 6.251 1.049 1.00 95.81 90 SER A CA 1
ATOM 720 C C . SER A 1 90 ? -14.377 4.750 0.741 1.00 95.81 90 SER A C 1
ATOM 722 O O . SER A 1 90 ? -14.677 4.327 -0.371 1.00 95.81 90 SER A O 1
ATOM 724 N N . HIS A 1 91 ? -14.028 3.926 1.733 1.00 96.31 91 HIS A N 1
ATOM 725 C CA . HIS A 1 91 ? -13.790 2.483 1.553 1.00 96.31 91 HIS A CA 1
ATOM 726 C C . HIS A 1 91 ? -14.960 1.671 0.984 1.00 96.31 91 HIS A C 1
ATOM 728 O O . HIS A 1 91 ? -14.754 0.580 0.444 1.00 96.31 91 HIS A O 1
ATOM 734 N N . GLY A 1 92 ? -16.187 2.164 1.157 1.00 94.00 92 GLY A N 1
ATOM 735 C CA . GLY A 1 92 ? -17.404 1.494 0.711 1.00 94.00 92 GLY A CA 1
ATOM 736 C C . GLY A 1 92 ? -17.768 1.758 -0.749 1.00 94.00 92 GLY A C 1
ATOM 737 O O . GLY A 1 92 ? -18.812 1.277 -1.184 1.00 94.00 92 GLY A O 1
ATOM 738 N N . THR A 1 93 ? -16.975 2.541 -1.489 1.00 96.00 93 THR A N 1
ATOM 739 C CA . THR A 1 93 ? -17.319 2.952 -2.854 1.00 96.00 93 THR A CA 1
ATOM 740 C C . THR A 1 93 ? -16.484 2.228 -3.917 1.00 96.00 93 THR A C 1
ATOM 742 O O . THR A 1 93 ? -15.347 1.829 -3.647 1.00 96.00 93 THR A O 1
ATOM 745 N N . PRO A 1 94 ? -17.005 2.074 -5.151 1.00 96.06 94 PRO A N 1
ATOM 746 C CA . PRO A 1 94 ? -16.252 1.475 -6.256 1.00 96.06 94 PRO A CA 1
ATOM 747 C C . PRO A 1 94 ? -14.966 2.236 -6.603 1.00 96.06 94 PRO A C 1
ATOM 749 O O . PRO A 1 94 ? -14.009 1.653 -7.111 1.00 96.06 94 PRO A O 1
ATOM 752 N N . GLU A 1 95 ? -14.921 3.542 -6.340 1.00 95.12 95 GLU A N 1
ATOM 753 C CA . GLU A 1 95 ? -13.735 4.376 -6.545 1.00 95.12 95 GLU A CA 1
ATOM 754 C C . GLU A 1 95 ? -12.573 3.893 -5.677 1.00 95.12 95 GLU A C 1
ATOM 756 O O . GLU A 1 95 ? -11.436 3.871 -6.140 1.00 95.12 95 GLU A O 1
ATOM 761 N N . HIS A 1 96 ? -12.847 3.417 -4.460 1.00 96.31 96 HIS A N 1
ATOM 762 C CA . HIS A 1 96 ? -11.820 2.851 -3.587 1.00 96.31 96 HIS A CA 1
ATOM 763 C C . HIS A 1 96 ? -11.248 1.544 -4.146 1.00 96.31 96 HIS A C 1
ATOM 765 O O . HIS A 1 96 ? -10.028 1.374 -4.203 1.00 96.31 96 HIS A O 1
ATOM 771 N N . ASP A 1 97 ? -12.102 0.665 -4.675 1.00 97.25 97 ASP A N 1
ATOM 772 C CA . ASP A 1 97 ? -11.663 -0.568 -5.347 1.00 97.25 97 ASP A CA 1
ATOM 773 C C . ASP A 1 97 ? -10.828 -0.262 -6.598 1.00 97.25 97 ASP A C 1
ATOM 775 O O . ASP A 1 97 ? -9.854 -0.955 -6.903 1.00 97.25 97 ASP A O 1
ATOM 779 N N . ARG A 1 98 ? -11.150 0.826 -7.307 1.00 96.81 98 ARG A N 1
ATOM 780 C CA . ARG A 1 98 ? -10.363 1.302 -8.451 1.00 96.81 98 ARG A CA 1
ATOM 781 C C . ARG A 1 98 ? -8.940 1.712 -8.070 1.00 96.81 98 ARG A C 1
ATOM 783 O O . ARG A 1 98 ? -8.080 1.647 -8.949 1.00 96.81 98 ARG A O 1
ATOM 790 N N . VAL A 1 99 ? -8.675 2.115 -6.826 1.00 97.31 99 VAL A N 1
ATOM 791 C CA . VAL A 1 99 ? -7.314 2.397 -6.328 1.00 97.31 99 VAL A CA 1
ATOM 792 C C . VAL A 1 99 ? -6.525 1.093 -6.173 1.00 97.31 99 VAL A C 1
ATOM 794 O O . VAL A 1 99 ? -5.388 0.997 -6.628 1.00 97.31 99 VAL A O 1
ATOM 797 N N . VAL A 1 100 ? -7.146 0.054 -5.605 1.00 98.00 100 VAL A N 1
ATOM 798 C CA . VAL A 1 100 ? -6.548 -1.290 -5.465 1.00 98.00 100 VAL A CA 1
ATOM 799 C C . VAL A 1 100 ? -6.247 -1.892 -6.840 1.00 98.00 100 VAL A C 1
ATOM 801 O O . VAL A 1 100 ? -5.148 -2.391 -7.087 1.00 98.00 100 VAL A O 1
ATOM 804 N N . LEU A 1 101 ? -7.198 -1.785 -7.774 1.00 98.06 101 LEU A N 1
ATOM 805 C CA . LEU A 1 101 ? -7.039 -2.277 -9.144 1.00 98.06 101 LEU A CA 1
ATOM 806 C C . LEU A 1 101 ? -5.888 -1.601 -9.895 1.00 98.06 101 LEU A C 1
ATOM 808 O O . LEU A 1 101 ? -5.289 -2.235 -10.762 1.00 98.06 101 LEU A O 1
ATOM 812 N N . ASP A 1 102 ? -5.564 -0.343 -9.600 1.00 97.81 102 ASP A N 1
ATOM 813 C CA . ASP A 1 102 ? -4.422 0.319 -10.231 1.00 97.81 102 ASP A CA 1
ATOM 814 C C . ASP A 1 102 ? -3.097 -0.301 -9.797 1.00 97.81 102 ASP A C 1
ATOM 816 O O . ASP A 1 102 ? -2.247 -0.562 -10.648 1.00 97.81 102 ASP A O 1
ATOM 820 N N . ILE A 1 103 ? -2.943 -0.620 -8.508 1.00 98.12 103 ILE A N 1
ATOM 821 C CA . ILE A 1 103 ? -1.762 -1.327 -7.999 1.00 98.12 103 ILE A CA 1
ATOM 822 C C . ILE A 1 103 ? -1.622 -2.692 -8.681 1.00 98.12 103 ILE A C 1
ATOM 824 O O . ILE A 1 103 ? -0.546 -3.029 -9.175 1.00 98.12 103 ILE A O 1
ATOM 828 N N . LEU A 1 104 ? -2.721 -3.444 -8.800 1.00 97.94 104 LEU A N 1
ATOM 829 C CA . LEU A 1 104 ? -2.725 -4.732 -9.502 1.00 97.94 104 LEU A CA 1
ATOM 830 C C . LEU A 1 104 ? -2.381 -4.594 -10.987 1.00 97.94 104 LEU A C 1
ATOM 832 O O . LEU A 1 104 ? -1.654 -5.417 -11.535 1.00 97.94 104 LEU A O 1
ATOM 836 N N . LYS A 1 105 ? -2.864 -3.541 -11.653 1.00 97.38 105 LYS A N 1
ATOM 837 C CA . LYS A 1 105 ? -2.508 -3.251 -13.049 1.00 97.38 105 LYS A CA 1
ATOM 838 C C . LYS A 1 105 ? -1.044 -2.858 -13.194 1.00 97.38 105 LYS A C 1
ATOM 840 O O . LYS A 1 105 ? -0.441 -3.219 -14.199 1.00 97.38 105 LYS A O 1
ATOM 845 N N . ILE A 1 106 ? -0.476 -2.126 -12.233 1.00 96.94 106 ILE A N 1
ATOM 846 C CA . ILE A 1 106 ? 0.962 -1.845 -12.201 1.00 96.94 106 ILE A CA 1
ATOM 847 C C . ILE A 1 106 ? 1.716 -3.167 -12.080 1.00 96.94 106 ILE A C 1
ATOM 849 O O . ILE A 1 106 ? 2.590 -3.416 -12.903 1.00 96.94 106 ILE A O 1
ATOM 853 N N . GLN A 1 107 ? 1.326 -4.044 -1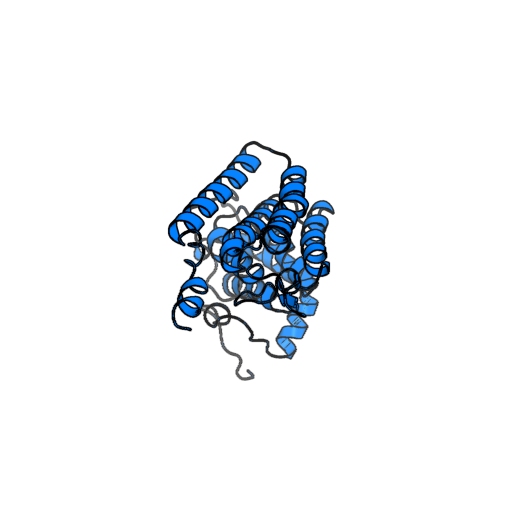1.150 1.00 96.75 107 GLN A N 1
ATOM 854 C CA . GLN A 1 107 ? 1.943 -5.362 -10.999 1.00 96.75 107 GLN A CA 1
ATOM 855 C C . GLN A 1 107 ? 1.860 -6.204 -12.275 1.00 96.75 107 GLN A C 1
ATOM 857 O O . GLN A 1 107 ? 2.851 -6.776 -12.729 1.00 96.75 107 GLN A O 1
ATOM 862 N N . GLY A 1 108 ? 0.682 -6.211 -12.901 1.00 95.50 108 GLY A N 1
ATOM 863 C CA . GLY A 1 108 ? 0.390 -6.935 -14.134 1.00 95.50 108 GLY A CA 1
ATOM 864 C C . GLY A 1 108 ? 1.185 -6.474 -15.358 1.00 95.50 108 GLY A C 1
ATOM 865 O O . GLY A 1 108 ? 1.132 -7.143 -16.386 1.00 95.50 108 GLY A O 1
ATOM 866 N N . ARG A 1 109 ? 1.954 -5.377 -15.271 1.00 94.19 109 ARG A N 1
ATOM 867 C CA . ARG A 1 109 ? 2.938 -5.006 -16.306 1.00 94.19 109 ARG A CA 1
ATOM 868 C C . ARG A 1 109 ? 4.116 -5.983 -16.364 1.00 94.19 109 ARG A C 1
ATOM 870 O O . ARG A 1 109 ? 4.788 -6.034 -17.391 1.00 94.19 109 ARG A O 1
ATOM 877 N N . GLY A 1 110 ? 4.343 -6.756 -15.299 1.00 95.06 110 GLY A N 1
ATOM 878 C CA . GLY A 1 110 ? 5.453 -7.696 -15.188 1.00 95.06 110 GLY A CA 1
ATOM 879 C C . GLY A 1 110 ? 6.800 -6.998 -15.014 1.00 95.06 110 GLY A C 1
ATOM 880 O O . GLY A 1 110 ? 6.881 -5.776 -14.944 1.00 95.06 110 GLY A O 1
ATOM 881 N N . THR A 1 111 ? 7.871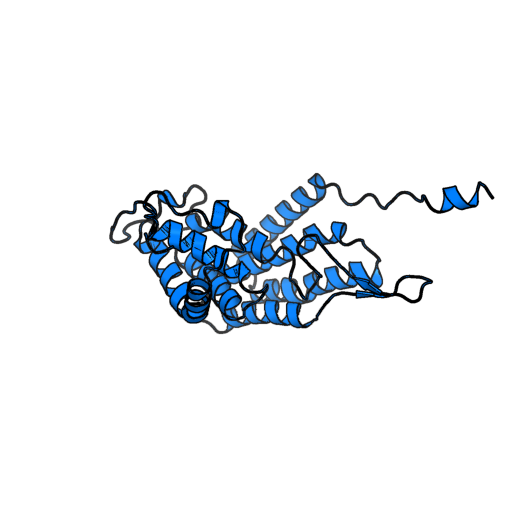 -7.780 -14.917 1.00 96.69 111 THR A N 1
ATOM 882 C CA . THR A 1 111 ? 9.215 -7.258 -14.648 1.00 96.69 111 THR A CA 1
ATOM 883 C C . THR A 1 111 ? 9.649 -6.222 -15.687 1.00 96.69 111 THR A C 1
ATOM 885 O O . THR A 1 111 ? 9.683 -6.500 -16.885 1.00 96.69 111 THR A O 1
ATOM 888 N N . LEU A 1 112 ? 10.035 -5.034 -15.217 1.00 96.69 112 LEU A N 1
ATOM 889 C CA . LEU A 1 112 ? 10.555 -3.974 -16.072 1.00 96.69 112 LEU A CA 1
ATOM 890 C C . LEU A 1 112 ? 11.969 -4.317 -16.566 1.00 96.69 112 LEU A C 1
ATOM 892 O O . LEU A 1 112 ? 12.896 -4.527 -15.778 1.00 96.69 112 LEU A O 1
ATOM 896 N N . THR A 1 113 ? 12.134 -4.342 -17.887 1.00 95.44 113 THR A N 1
ATOM 897 C CA . THR A 1 113 ? 13.382 -4.736 -18.547 1.00 95.44 113 THR A CA 1
ATOM 898 C C . THR A 1 113 ? 13.777 -3.794 -19.675 1.00 95.44 113 THR A C 1
ATOM 900 O O . THR A 1 113 ? 12.909 -3.202 -20.317 1.00 95.44 113 THR A O 1
ATOM 903 N N . ARG A 1 114 ? 15.074 -3.721 -19.986 1.00 93.88 114 ARG A N 1
ATOM 904 C CA . ARG A 1 114 ? 15.594 -3.019 -21.170 1.00 93.88 114 ARG A CA 1
ATOM 905 C C . ARG A 1 114 ? 16.675 -3.837 -21.884 1.00 93.88 114 ARG A C 1
ATOM 907 O O . ARG A 1 114 ? 17.358 -4.627 -21.233 1.00 93.88 114 ARG A O 1
ATOM 914 N N . PRO A 1 115 ? 16.875 -3.661 -23.199 1.00 91.88 115 PRO A N 1
ATOM 915 C CA . PRO A 1 115 ? 18.012 -4.257 -23.894 1.00 91.88 115 PRO A CA 1
ATOM 916 C C . PRO A 1 115 ? 19.340 -3.708 -23.362 1.00 91.88 115 PRO A C 1
ATOM 918 O O . PRO A 1 115 ? 19.450 -2.515 -23.080 1.00 91.88 115 PRO A O 1
ATOM 921 N N . VAL A 1 116 ? 20.366 -4.555 -23.269 1.00 87.44 116 VAL A N 1
ATOM 922 C CA . VAL A 1 116 ? 21.725 -4.094 -22.944 1.00 87.44 116 VAL A CA 1
ATOM 923 C C . VAL A 1 116 ? 22.357 -3.466 -24.196 1.00 87.44 116 VAL A C 1
ATOM 925 O O . VAL A 1 116 ? 22.441 -4.138 -25.228 1.00 87.44 116 VAL A O 1
ATOM 928 N N . PRO A 1 117 ? 22.840 -2.209 -24.152 1.00 79.00 117 PRO A N 1
ATOM 929 C CA . PRO A 1 117 ? 23.473 -1.586 -25.311 1.00 79.00 117 PRO A CA 1
ATOM 930 C C . PRO A 1 117 ? 24.686 -2.385 -25.809 1.00 79.00 117 PRO A C 1
ATOM 932 O O . PRO A 1 117 ? 25.619 -2.656 -25.057 1.00 79.00 117 PRO A O 1
ATOM 935 N N . GLY A 1 118 ? 24.683 -2.754 -27.094 1.00 79.12 118 GLY A N 1
ATOM 936 C CA . GLY A 1 118 ? 25.819 -3.412 -27.754 1.00 79.12 118 GLY A CA 1
ATOM 937 C C . GLY A 1 118 ? 26.049 -4.887 -27.396 1.00 79.12 118 GLY A C 1
ATOM 938 O O . GLY A 1 118 ? 27.030 -5.463 -27.863 1.00 79.12 118 GLY A O 1
ATOM 939 N N . LEU A 1 119 ? 25.166 -5.515 -26.610 1.00 81.44 119 LEU A N 1
ATOM 940 C CA . LEU A 1 119 ? 25.261 -6.919 -26.195 1.00 81.44 119 LEU A CA 1
ATOM 941 C C . LEU A 1 119 ? 23.923 -7.644 -26.400 1.00 81.44 119 LEU A C 1
ATOM 943 O O . LEU A 1 119 ? 22.851 -7.059 -26.281 1.00 81.44 119 LEU A O 1
ATOM 947 N N . LEU A 1 120 ? 23.982 -8.952 -26.663 1.00 79.25 120 LEU A N 1
ATOM 948 C CA . LEU A 1 120 ? 22.808 -9.827 -26.600 1.00 79.25 120 LEU A CA 1
ATOM 949 C C . LEU A 1 120 ? 22.485 -10.090 -25.124 1.00 79.25 120 LEU A C 1
ATOM 951 O O . LEU A 1 120 ? 23.070 -10.972 -24.500 1.00 79.25 120 LEU A O 1
ATOM 955 N N . GLY A 1 121 ? 21.591 -9.287 -24.554 1.00 87.56 121 GLY A N 1
ATOM 956 C CA . GLY A 1 121 ? 21.184 -9.409 -23.159 1.00 87.56 121 GLY A CA 1
ATOM 957 C C . GLY A 1 121 ? 20.056 -8.458 -22.782 1.00 87.56 121 GLY A C 1
ATOM 958 O O . GLY A 1 121 ? 19.742 -7.510 -23.505 1.00 87.56 121 GLY A O 1
ATOM 959 N N . VAL A 1 122 ? 19.458 -8.725 -21.624 1.00 92.44 122 VAL A N 1
ATOM 960 C CA . VAL A 1 122 ? 18.388 -7.921 -21.034 1.00 92.44 122 VAL A CA 1
ATOM 961 C C . VAL A 1 122 ? 18.823 -7.495 -19.638 1.00 92.44 122 VAL A C 1
ATOM 963 O O . VAL A 1 122 ? 19.224 -8.330 -18.829 1.00 92.44 122 VAL A O 1
ATOM 966 N N . ASP A 1 123 ? 18.747 -6.199 -19.375 1.00 93.19 123 ASP A N 1
ATOM 967 C CA . ASP A 1 123 ? 18.924 -5.617 -18.053 1.00 93.19 123 ASP A CA 1
ATOM 968 C C . ASP A 1 123 ? 17.564 -5.548 -17.342 1.00 93.19 123 ASP A C 1
ATOM 970 O O . ASP A 1 123 ? 16.550 -5.184 -17.946 1.00 93.19 123 ASP A O 1
ATOM 974 N N . ILE A 1 124 ? 17.540 -5.932 -16.066 1.00 95.12 124 ILE A N 1
ATOM 975 C CA . ILE A 1 124 ? 16.331 -6.038 -15.243 1.00 95.12 124 ILE A CA 1
ATOM 976 C C . ILE A 1 124 ? 16.391 -4.956 -14.175 1.00 95.12 124 ILE A C 1
ATOM 978 O O . ILE A 1 124 ? 17.327 -4.932 -13.376 1.00 95.12 124 ILE A O 1
ATOM 982 N N . ALA A 1 125 ? 15.354 -4.122 -14.099 1.00 95.94 125 ALA A N 1
ATOM 983 C CA . ALA A 1 125 ? 15.236 -3.130 -13.042 1.00 95.94 125 ALA A CA 1
ATOM 984 C C . ALA A 1 125 ? 14.983 -3.825 -11.693 1.00 95.94 125 ALA A C 1
ATOM 986 O O . ALA A 1 125 ? 13.854 -4.201 -11.373 1.00 95.94 125 ALA A O 1
ATOM 987 N N . ARG A 1 126 ? 16.046 -4.033 -10.912 1.00 95.62 126 ARG A N 1
ATOM 988 C CA . ARG A 1 126 ? 16.023 -4.713 -9.614 1.00 95.62 126 ARG A CA 1
ATOM 989 C C . ARG A 1 126 ? 16.474 -3.771 -8.502 1.00 95.62 126 ARG A C 1
ATOM 991 O O . ARG A 1 126 ? 17.543 -3.180 -8.603 1.00 95.62 126 ARG A O 1
ATOM 998 N N . THR A 1 127 ? 15.677 -3.687 -7.445 1.00 94.19 127 THR A N 1
ATOM 999 C CA . THR A 1 127 ? 16.037 -3.089 -6.156 1.00 94.19 127 THR A CA 1
ATOM 1000 C C . THR A 1 127 ? 16.396 -4.192 -5.158 1.00 94.19 127 THR A C 1
ATOM 1002 O O . THR A 1 127 ? 16.279 -5.387 -5.448 1.00 94.19 127 THR A O 1
ATOM 1005 N N . VAL A 1 128 ? 16.781 -3.797 -3.945 1.00 90.50 128 VAL A N 1
ATOM 1006 C CA . VAL A 1 128 ? 16.961 -4.721 -2.815 1.00 90.50 128 VAL A CA 1
ATOM 1007 C C . VAL A 1 128 ? 15.667 -5.430 -2.392 1.00 90.50 128 VAL A C 1
ATOM 1009 O O . VAL A 1 128 ? 15.732 -6.509 -1.813 1.00 90.50 128 VAL A O 1
ATOM 1012 N N . GLU A 1 129 ? 14.498 -4.860 -2.705 1.00 91.38 129 GLU A N 1
ATOM 1013 C CA . GLU A 1 129 ? 13.186 -5.414 -2.342 1.00 91.38 129 GLU A CA 1
ATOM 1014 C C . GLU A 1 129 ? 12.514 -6.215 -3.470 1.00 91.38 129 GLU A C 1
ATOM 1016 O O . GLU A 1 129 ? 11.467 -6.822 -3.246 1.00 91.38 129 GLU A O 1
ATOM 1021 N N . GLY A 1 130 ? 13.097 -6.243 -4.672 1.00 93.56 130 GLY A N 1
ATOM 1022 C CA . GLY A 1 130 ? 12.581 -7.028 -5.792 1.00 93.56 130 GLY A CA 1
ATOM 1023 C C . GLY A 1 130 ? 12.713 -6.341 -7.146 1.00 93.56 130 GLY A C 1
ATOM 1024 O O . GLY A 1 130 ? 13.438 -5.366 -7.327 1.00 93.56 130 GLY A O 1
ATOM 1025 N N . THR A 1 131 ? 12.027 -6.889 -8.139 1.00 96.25 131 THR A N 1
ATOM 1026 C CA . THR A 1 131 ? 12.002 -6.377 -9.508 1.00 96.25 131 THR A CA 1
ATOM 1027 C C . THR A 1 131 ? 10.863 -5.388 -9.724 1.00 96.25 131 THR A C 1
ATOM 1029 O O . THR A 1 131 ? 9.752 -5.556 -9.211 1.00 96.25 131 THR A O 1
ATOM 1032 N N . LEU A 1 132 ? 11.133 -4.338 -10.501 1.00 95.44 132 LEU A N 1
ATOM 1033 C CA . LEU A 1 132 ? 10.144 -3.301 -10.757 1.00 95.44 132 LEU A CA 1
ATOM 1034 C C . LEU A 1 132 ? 8.950 -3.848 -11.532 1.00 95.44 132 LEU A C 1
ATOM 1036 O O . LEU A 1 132 ? 9.071 -4.676 -12.437 1.00 95.44 132 LEU A O 1
ATOM 1040 N N . TRP A 1 133 ? 7.810 -3.311 -11.106 1.00 95.38 133 TRP A N 1
ATOM 1041 C CA . TRP A 1 133 ? 6.432 -3.701 -11.370 1.00 95.38 133 TRP A CA 1
ATOM 1042 C C . TRP A 1 133 ? 6.042 -5.080 -10.842 1.00 95.38 133 TRP A C 1
ATOM 1044 O O . TRP A 1 133 ? 5.104 -5.128 -10.061 1.00 95.38 133 TRP A O 1
ATOM 1054 N N . ASN A 1 134 ? 6.767 -6.165 -11.119 1.00 95.88 134 ASN A N 1
ATOM 1055 C CA . ASN A 1 134 ? 6.334 -7.491 -10.647 1.00 95.88 134 ASN A CA 1
ATOM 1056 C C . ASN A 1 134 ? 6.257 -7.614 -9.112 1.00 95.88 134 ASN A C 1
ATOM 1058 O O . ASN A 1 134 ? 5.273 -8.129 -8.578 1.00 95.88 134 ASN A O 1
ATOM 1062 N N . ASP A 1 135 ? 7.287 -7.139 -8.406 1.00 95.94 135 ASP A N 1
ATOM 1063 C CA . ASP A 1 135 ? 7.389 -7.304 -6.950 1.00 95.94 135 ASP A CA 1
ATOM 1064 C C . ASP A 1 135 ? 6.924 -6.058 -6.174 1.00 95.94 135 ASP A C 1
ATOM 1066 O O . ASP A 1 135 ? 6.735 -6.125 -4.959 1.00 95.94 135 ASP A O 1
ATOM 1070 N N . LEU A 1 136 ? 6.692 -4.943 -6.884 1.00 97.38 136 LEU A N 1
ATOM 1071 C CA . LEU A 1 136 ? 6.307 -3.633 -6.337 1.00 97.38 136 LEU A CA 1
ATOM 1072 C C . LEU A 1 136 ? 7.203 -3.204 -5.162 1.00 97.38 136 LEU A C 1
ATOM 1074 O O . LEU A 1 136 ? 6.727 -3.070 -4.031 1.00 97.38 136 LEU A O 1
ATOM 1078 N N . PRO A 1 137 ? 8.509 -3.000 -5.412 1.00 96.56 137 PRO A N 1
ATOM 1079 C CA . PRO A 1 137 ? 9.447 -2.670 -4.348 1.00 96.56 137 PRO A CA 1
ATOM 1080 C C . PRO A 1 137 ? 9.007 -1.415 -3.589 1.00 96.56 137 PRO A C 1
ATOM 1082 O O . PRO A 1 137 ? 8.479 -0.472 -4.185 1.00 96.56 137 PRO A O 1
ATOM 1085 N N . PHE A 1 138 ? 9.234 -1.423 -2.278 1.00 96.81 138 PHE A N 1
ATOM 1086 C CA . PHE A 1 138 ? 8.868 -0.393 -1.307 1.00 96.81 138 PHE A CA 1
ATOM 1087 C C . PHE A 1 138 ? 7.377 -0.256 -0.998 1.00 96.81 138 PHE A C 1
ATOM 1089 O O . PHE A 1 138 ? 7.051 0.383 -0.005 1.00 96.81 138 PHE A O 1
ATOM 1096 N N . LEU A 1 139 ? 6.459 -0.890 -1.743 1.00 97.94 139 LEU A N 1
ATOM 1097 C CA . LEU A 1 139 ? 5.021 -0.751 -1.475 1.00 97.94 139 LEU A CA 1
ATOM 1098 C C . LEU A 1 139 ? 4.672 -1.183 -0.045 1.00 97.94 139 LEU A C 1
ATOM 1100 O O . LEU A 1 139 ? 4.045 -0.436 0.699 1.00 97.94 139 LEU A O 1
ATOM 1104 N N . VAL A 1 140 ? 5.077 -2.391 0.353 1.00 97.50 140 VAL A N 1
ATOM 1105 C CA . VAL A 1 140 ? 4.771 -2.914 1.694 1.00 97.50 140 VAL A CA 1
ATOM 1106 C C . VAL A 1 140 ? 5.503 -2.112 2.771 1.00 97.50 140 VAL A C 1
ATOM 1108 O O . VAL A 1 140 ? 4.900 -1.769 3.791 1.00 97.50 140 VAL A O 1
ATOM 1111 N N . THR A 1 141 ? 6.780 -1.796 2.540 1.00 96.38 141 THR A N 1
ATOM 1112 C CA . THR A 1 141 ? 7.620 -1.017 3.460 1.00 96.38 141 THR A CA 1
ATOM 1113 C C . THR A 1 141 ? 7.001 0.355 3.735 1.00 96.38 141 THR A C 1
ATOM 1115 O O . THR A 1 141 ? 6.766 0.699 4.895 1.00 96.38 141 THR A O 1
ATOM 1118 N N . ASP A 1 142 ? 6.626 1.087 2.686 1.00 97.75 142 ASP A N 1
ATOM 1119 C CA . ASP A 1 142 ? 6.034 2.419 2.789 1.00 97.75 142 ASP A CA 1
ATOM 1120 C C . ASP A 1 142 ? 4.645 2.377 3.412 1.00 97.75 142 ASP A C 1
ATOM 1122 O O . ASP A 1 142 ? 4.370 3.137 4.334 1.00 97.75 142 ASP A O 1
ATOM 1126 N N . MET A 1 143 ? 3.770 1.463 2.983 1.00 98.19 143 MET A N 1
ATOM 1127 C CA . MET A 1 143 ? 2.416 1.362 3.543 1.00 98.19 143 MET A CA 1
ATOM 1128 C C . MET A 1 143 ? 2.433 1.029 5.035 1.00 98.19 143 MET A C 1
ATOM 1130 O O . MET A 1 143 ? 1.650 1.578 5.814 1.00 98.19 143 MET A O 1
ATOM 1134 N N . THR A 1 144 ? 3.368 0.176 5.447 1.00 97.44 144 THR A N 1
ATOM 1135 C CA . THR A 1 144 ? 3.563 -0.159 6.858 1.00 97.44 144 THR A CA 1
ATOM 1136 C C . THR A 1 144 ? 4.090 1.032 7.641 1.00 97.44 144 THR A C 1
ATOM 1138 O O . THR A 1 144 ? 3.564 1.343 8.709 1.00 97.44 144 THR A O 1
ATOM 1141 N N . LYS A 1 145 ? 5.075 1.749 7.088 1.00 96.62 145 LYS A N 1
ATOM 1142 C CA . LYS A 1 145 ? 5.589 2.986 7.675 1.00 96.62 145 LYS A CA 1
ATOM 1143 C C . LYS A 1 145 ? 4.497 4.047 7.796 1.00 96.62 145 LYS A C 1
ATOM 1145 O O . LYS A 1 145 ? 4.346 4.641 8.857 1.00 96.62 145 LYS A O 1
ATOM 1150 N N . PHE A 1 146 ? 3.686 4.252 6.760 1.00 97.06 146 PHE A N 1
ATOM 1151 C CA . PHE A 1 146 ? 2.580 5.203 6.791 1.00 97.06 146 PHE A CA 1
ATOM 1152 C C . PHE A 1 146 ? 1.560 4.847 7.869 1.00 97.06 146 PHE A C 1
ATOM 1154 O O . PHE A 1 146 ? 1.096 5.751 8.563 1.00 97.06 146 PHE A O 1
ATOM 1161 N N . TRP A 1 147 ? 1.248 3.560 8.052 1.00 97.38 147 TRP A N 1
ATOM 1162 C CA . TRP A 1 147 ? 0.368 3.114 9.128 1.00 97.38 147 TRP A CA 1
ATOM 1163 C C . TRP A 1 147 ? 0.970 3.365 10.514 1.00 97.38 147 TRP A C 1
ATOM 1165 O O . TRP A 1 147 ? 0.302 3.955 11.360 1.00 97.38 147 TRP A O 1
ATOM 1175 N N . ILE A 1 148 ? 2.225 2.971 10.743 1.00 95.44 148 ILE A N 1
ATOM 1176 C CA . ILE A 1 148 ? 2.916 3.168 12.027 1.00 95.44 148 ILE A CA 1
ATOM 1177 C C . ILE A 1 148 ? 3.017 4.660 12.369 1.00 95.44 148 ILE A C 1
ATOM 1179 O O . ILE A 1 148 ? 2.650 5.070 13.467 1.00 95.44 148 ILE A O 1
ATOM 1183 N N . ASP A 1 149 ? 3.454 5.484 11.416 1.00 94.50 149 ASP A N 1
ATOM 1184 C CA . ASP A 1 149 ? 3.759 6.894 11.661 1.00 94.50 149 ASP A CA 1
ATOM 1185 C C . ASP A 1 149 ? 2.511 7.784 11.707 1.00 94.50 149 ASP A C 1
ATOM 1187 O O . ASP A 1 149 ? 2.542 8.857 12.320 1.00 94.50 149 ASP A O 1
ATOM 1191 N N . ASN A 1 150 ? 1.431 7.395 11.018 1.00 94.62 150 ASN A N 1
ATOM 1192 C CA . ASN A 1 150 ? 0.257 8.252 10.838 1.00 94.62 150 ASN A CA 1
ATOM 1193 C C . ASN A 1 150 ? -1.052 7.639 11.313 1.00 94.62 150 ASN A C 1
ATOM 1195 O O . ASN A 1 150 ? -1.981 8.405 11.532 1.00 94.62 150 ASN A O 1
ATOM 1199 N N . GLY A 1 151 ? -1.158 6.322 11.504 1.00 93.31 151 GLY A N 1
ATOM 1200 C CA . GLY A 1 151 ? -2.420 5.645 11.821 1.00 93.31 151 GLY A CA 1
ATOM 1201 C C . GLY A 1 151 ? -3.159 6.276 13.003 1.00 93.31 151 GLY A C 1
ATOM 1202 O O . GLY A 1 151 ? -4.365 6.509 12.915 1.00 93.31 151 GLY A O 1
ATOM 1203 N N . ALA A 1 152 ? -2.426 6.656 14.054 1.00 93.25 152 ALA A N 1
ATOM 1204 C CA . ALA A 1 152 ? -2.972 7.368 15.210 1.00 93.25 152 ALA A CA 1
ATOM 1205 C C . ALA A 1 152 ? -3.478 8.782 14.883 1.00 93.25 152 ALA A C 1
ATOM 1207 O O . ALA A 1 152 ? -4.540 9.204 15.347 1.00 93.25 152 ALA A O 1
ATOM 1208 N N . LYS A 1 153 ? -2.748 9.481 14.015 1.00 94.56 153 LYS A N 1
ATOM 1209 C CA . LYS A 1 153 ? -2.987 10.873 13.624 1.00 94.56 153 LYS A CA 1
ATOM 1210 C C . LYS A 1 153 ? -4.189 11.045 12.699 1.00 94.56 153 LYS A C 1
ATOM 1212 O O . LYS A 1 153 ? -4.722 12.145 12.587 1.00 94.56 153 LYS A O 1
ATOM 1217 N N . LEU A 1 154 ? -4.607 9.974 12.024 1.00 94.62 154 LEU A N 1
ATOM 1218 C CA . LEU A 1 154 ? -5.785 9.967 11.158 1.00 94.62 154 LEU A CA 1
ATOM 1219 C C . LEU A 1 154 ? -7.076 10.134 11.972 1.00 94.62 154 LEU A C 1
ATOM 1221 O O . LEU A 1 154 ? -7.198 9.575 13.068 1.00 94.62 154 LEU A O 1
ATOM 1225 N N . SER A 1 155 ? -8.062 10.816 11.381 1.00 93.56 155 SER A N 1
ATOM 1226 C CA . SER A 1 155 ? -9.473 10.678 11.768 1.00 93.56 155 SER A CA 1
ATOM 1227 C C . SER A 1 155 ? -9.929 9.225 11.609 1.00 93.56 155 SER A C 1
ATOM 1229 O O . SER A 1 155 ? -9.339 8.473 10.824 1.00 93.56 155 SER A O 1
ATOM 1231 N N . SER A 1 156 ? -10.994 8.806 12.292 1.00 92.31 156 SER A N 1
ATOM 1232 C CA . SER A 1 156 ? -11.509 7.434 12.163 1.00 92.31 156 SER A CA 1
ATOM 1233 C C . SER A 1 156 ? -11.929 7.130 10.728 1.00 92.31 156 SER A C 1
ATOM 1235 O O . SER A 1 156 ? -11.645 6.038 10.237 1.00 92.31 156 SER A O 1
ATOM 1237 N N . ALA A 1 157 ? -12.508 8.107 10.018 1.00 94.12 157 ALA A N 1
ATOM 1238 C CA . ALA A 1 157 ? -12.849 7.984 8.600 1.00 94.12 157 ALA A CA 1
ATOM 1239 C C . ALA A 1 157 ? -11.612 7.739 7.713 1.00 94.12 157 ALA A C 1
ATOM 1241 O O . ALA A 1 157 ? -11.591 6.805 6.913 1.00 94.12 157 ALA A O 1
ATOM 1242 N N . HIS A 1 158 ? -10.543 8.522 7.873 1.00 96.31 158 HIS A N 1
ATOM 1243 C CA . HIS A 1 158 ? -9.321 8.309 7.093 1.00 96.31 158 HIS A CA 1
ATOM 1244 C C . HIS A 1 158 ? -8.613 7.008 7.473 1.00 96.31 158 HIS A C 1
ATOM 1246 O O . HIS A 1 158 ? -8.070 6.320 6.605 1.00 96.31 158 HIS A O 1
ATOM 1252 N N . ARG A 1 159 ? -8.655 6.632 8.754 1.00 96.56 159 ARG A N 1
ATOM 1253 C CA . ARG A 1 159 ? -8.067 5.388 9.247 1.00 96.56 159 ARG A CA 1
ATOM 1254 C C . ARG A 1 159 ? -8.765 4.164 8.674 1.00 96.56 159 ARG A C 1
ATOM 1256 O O . ARG A 1 159 ? -8.076 3.281 8.173 1.00 96.56 159 ARG A O 1
ATOM 1263 N N . ILE A 1 160 ? -10.100 4.123 8.689 1.00 97.06 160 ILE A N 1
ATOM 1264 C CA . ILE A 1 160 ? -10.851 2.997 8.117 1.00 97.06 160 ILE A CA 1
ATOM 1265 C C . ILE A 1 160 ? -10.677 2.923 6.598 1.00 97.06 160 ILE A C 1
ATOM 1267 O O . ILE A 1 160 ? -10.517 1.829 6.060 1.00 97.06 160 ILE A O 1
ATOM 1271 N N . ASN A 1 161 ? -10.621 4.068 5.909 1.00 98.19 161 ASN A N 1
ATOM 1272 C CA . ASN A 1 161 ? -10.364 4.116 4.470 1.00 98.19 161 ASN A CA 1
ATOM 1273 C C . ASN A 1 161 ? -8.999 3.525 4.114 1.00 98.19 161 ASN A C 1
ATOM 1275 O O . ASN A 1 161 ? -8.895 2.676 3.222 1.00 98.19 161 ASN A O 1
ATOM 1279 N N . PHE A 1 162 ? -7.963 3.918 4.857 1.00 98.56 162 PHE A N 1
ATOM 1280 C CA . PHE A 1 162 ? -6.623 3.393 4.649 1.00 98.56 162 PHE A CA 1
ATOM 1281 C C . PHE A 1 162 ? -6.510 1.916 5.052 1.00 98.56 162 PHE A C 1
ATOM 1283 O O . PHE A 1 162 ? -6.004 1.113 4.273 1.00 98.56 162 PHE A O 1
ATOM 1290 N N . ALA A 1 163 ? -7.055 1.520 6.206 1.00 98.50 163 ALA A N 1
ATOM 1291 C CA . ALA A 1 163 ? -7.081 0.123 6.640 1.00 98.50 163 ALA A CA 1
ATOM 1292 C C . ALA A 1 163 ? -7.784 -0.776 5.615 1.00 98.50 163 ALA A C 1
ATOM 1294 O O . ALA A 1 163 ? -7.273 -1.841 5.280 1.00 98.50 163 ALA A O 1
ATOM 1295 N N . SER A 1 164 ? -8.913 -0.324 5.062 1.00 98.62 164 SER A N 1
ATOM 1296 C CA . SER A 1 164 ? -9.626 -1.051 4.014 1.00 98.62 164 SER A CA 1
ATOM 1297 C C . SER A 1 164 ? -8.778 -1.223 2.758 1.00 98.62 164 SER A C 1
ATOM 1299 O O . SER A 1 164 ? -8.757 -2.304 2.181 1.00 98.62 164 SER A O 1
ATOM 1301 N N . PHE A 1 165 ? -8.054 -0.181 2.342 1.00 98.69 165 PHE A N 1
ATOM 1302 C CA . PHE A 1 165 ? -7.188 -0.247 1.164 1.00 98.69 165 PHE A CA 1
ATOM 1303 C C . PHE A 1 165 ? -6.093 -1.301 1.339 1.00 98.69 165 PHE A C 1
ATOM 1305 O O . PHE A 1 165 ? -5.902 -2.145 0.465 1.00 98.69 165 PHE A O 1
ATOM 1312 N N . LEU A 1 166 ? -5.430 -1.305 2.496 1.00 98.69 166 LEU A N 1
ATOM 1313 C CA . LEU A 1 166 ? -4.389 -2.280 2.812 1.00 98.69 166 LEU A CA 1
ATOM 1314 C C . LEU A 1 166 ? -4.939 -3.702 2.933 1.00 98.69 166 LEU A C 1
ATOM 1316 O O . LEU A 1 166 ? -4.329 -4.635 2.415 1.00 98.69 166 LEU A O 1
ATOM 1320 N N . ALA A 1 167 ? -6.111 -3.867 3.549 1.00 98.62 167 ALA A N 1
ATOM 1321 C CA . ALA A 1 167 ? -6.767 -5.163 3.667 1.00 98.62 167 ALA A CA 1
ATOM 1322 C C . ALA A 1 167 ? -7.172 -5.725 2.295 1.00 98.62 167 ALA A C 1
ATOM 1324 O O . ALA A 1 167 ? -6.915 -6.890 2.006 1.00 98.62 167 ALA A O 1
ATOM 1325 N N . LYS A 1 168 ? -7.732 -4.892 1.409 1.00 98.56 168 LYS A N 1
ATOM 1326 C CA . LYS A 1 168 ? -8.062 -5.289 0.032 1.00 98.56 168 LYS A CA 1
ATOM 1327 C C . LYS A 1 168 ? -6.809 -5.653 -0.769 1.00 98.56 168 LYS A C 1
ATOM 1329 O O . LYS A 1 168 ? -6.816 -6.655 -1.478 1.00 98.56 168 LYS A O 1
ATOM 1334 N N . LEU A 1 169 ? -5.710 -4.905 -0.625 1.00 98.31 169 LEU A N 1
ATOM 1335 C CA . LEU A 1 169 ? -4.424 -5.285 -1.223 1.00 98.31 169 LEU A CA 1
ATOM 1336 C C . LEU A 1 169 ? -3.938 -6.640 -0.686 1.00 98.31 169 LEU A C 1
ATOM 1338 O O . LEU A 1 169 ? -3.609 -7.524 -1.476 1.00 98.31 169 LEU A O 1
ATOM 1342 N N . ALA A 1 170 ? -3.964 -6.850 0.629 1.00 97.88 170 ALA A N 1
ATOM 1343 C CA . ALA A 1 170 ? -3.590 -8.128 1.233 1.00 97.88 170 ALA A CA 1
ATOM 1344 C C . ALA A 1 170 ? -4.453 -9.293 0.716 1.00 97.88 170 ALA A C 1
ATOM 1346 O O . ALA A 1 170 ? -3.925 -10.350 0.380 1.00 97.88 170 ALA A O 1
ATOM 1347 N N . ALA A 1 171 ? -5.763 -9.089 0.555 1.00 97.38 171 ALA A N 1
ATOM 1348 C CA . ALA A 1 171 ? -6.678 -10.094 0.013 1.00 97.38 171 ALA A CA 1
ATOM 1349 C C . ALA A 1 171 ? -6.323 -10.524 -1.423 1.00 97.38 171 ALA A C 1
ATOM 1351 O O . ALA A 1 171 ? -6.570 -11.664 -1.816 1.00 97.38 171 ALA A O 1
ATOM 1352 N N . THR A 1 172 ? -5.702 -9.632 -2.200 1.00 96.19 172 THR A N 1
ATOM 1353 C CA . THR A 1 172 ? -5.238 -9.916 -3.568 1.00 96.19 172 THR A CA 1
ATOM 1354 C C . THR A 1 172 ? -3.867 -10.595 -3.623 1.00 96.19 172 THR A C 1
ATOM 1356 O O . THR A 1 172 ? -3.435 -10.995 -4.703 1.00 96.19 172 THR A O 1
ATOM 1359 N N . ARG A 1 173 ? -3.183 -10.741 -2.476 1.00 93.81 173 ARG A N 1
ATOM 1360 C CA . ARG A 1 173 ? -1.814 -11.278 -2.352 1.00 93.81 173 ARG A CA 1
ATOM 1361 C C . ARG A 1 173 ? -0.770 -10.513 -3.169 1.00 93.81 173 ARG A C 1
ATOM 1363 O O . ARG A 1 173 ? 0.234 -11.071 -3.628 1.00 93.81 173 ARG A O 1
ATOM 1370 N N . VAL A 1 174 ? -1.011 -9.218 -3.366 1.00 93.44 174 VAL A N 1
ATOM 1371 C CA . VAL A 1 174 ? -0.011 -8.318 -3.935 1.00 93.44 174 VAL A CA 1
ATOM 1372 C C . VAL A 1 174 ? 1.201 -8.263 -3.004 1.00 93.44 174 VAL A C 1
ATOM 1374 O O . VAL A 1 174 ? 1.058 -8.175 -1.786 1.00 93.44 174 VAL A O 1
ATOM 1377 N N . SER A 1 175 ? 2.405 -8.354 -3.573 1.00 91.00 175 SER A N 1
ATOM 1378 C CA . SER A 1 175 ? 3.642 -8.519 -2.794 1.00 91.00 175 SER A CA 1
ATOM 1379 C C . SER A 1 175 ? 3.601 -9.736 -1.845 1.00 91.00 175 SER A C 1
ATOM 1381 O O . SER A 1 175 ? 4.208 -9.719 -0.771 1.00 91.00 175 SER A O 1
ATOM 1383 N N . LYS A 1 176 ? 2.927 -10.815 -2.282 1.00 91.81 176 LYS A N 1
ATOM 1384 C CA . LYS A 1 176 ? 2.705 -12.060 -1.529 1.00 91.81 176 LYS A CA 1
ATOM 1385 C C . LYS A 1 176 ? 1.904 -11.779 -0.250 1.00 91.81 176 LYS A C 1
ATOM 1387 O O . LYS A 1 176 ? 0.901 -11.076 -0.299 1.00 91.81 176 LYS A O 1
ATOM 1392 N N . ASP A 1 177 ? 2.362 -12.304 0.880 1.00 94.75 177 ASP A N 1
ATOM 1393 C CA . ASP A 1 177 ? 1.665 -12.229 2.165 1.00 94.75 177 ASP A CA 1
ATOM 1394 C C . ASP A 1 177 ? 2.159 -11.048 3.025 1.00 94.75 177 ASP A C 1
ATOM 1396 O O . ASP A 1 177 ? 1.596 -10.737 4.071 1.00 94.75 177 ASP A O 1
ATOM 1400 N N . ARG A 1 178 ? 3.203 -10.330 2.576 1.00 95.00 178 ARG A N 1
ATOM 1401 C CA . ARG A 1 178 ? 3.891 -9.306 3.382 1.00 95.00 178 ARG A CA 1
ATOM 1402 C C . ARG A 1 178 ? 3.003 -8.111 3.736 1.00 95.00 178 ARG A C 1
ATOM 1404 O O . ARG A 1 178 ? 3.246 -7.466 4.749 1.00 95.00 178 ARG A O 1
ATOM 1411 N N . MET A 1 179 ? 1.950 -7.826 2.964 1.00 96.56 179 MET A N 1
ATOM 1412 C CA . MET A 1 179 ? 0.986 -6.770 3.310 1.00 96.56 179 MET A CA 1
ATOM 1413 C C . MET A 1 179 ? 0.249 -7.064 4.633 1.00 96.56 179 MET A C 1
ATOM 1415 O O . MET A 1 179 ? -0.099 -6.135 5.363 1.00 96.56 179 MET A O 1
ATOM 1419 N N . CYS A 1 180 ? 0.074 -8.342 5.000 1.00 96.62 180 CYS A N 1
ATOM 1420 C CA . CYS A 1 180 ? -0.556 -8.751 6.259 1.00 96.62 180 CYS A CA 1
ATOM 1421 C C . CYS A 1 180 ? 0.228 -8.317 7.505 1.00 96.62 180 CYS A C 1
ATOM 1423 O O . CYS A 1 180 ? -0.347 -8.277 8.591 1.00 96.62 180 CYS A O 1
ATOM 1425 N N . GLN A 1 181 ? 1.490 -7.900 7.373 1.00 95.94 181 GLN A N 1
ATOM 1426 C CA . GLN A 1 181 ? 2.248 -7.348 8.496 1.00 95.94 181 GLN A CA 1
ATOM 1427 C C . GLN A 1 181 ? 1.591 -6.081 9.079 1.00 95.94 181 GLN A C 1
ATOM 1429 O O . GLN A 1 181 ? 1.707 -5.817 10.272 1.00 95.94 181 GLN A O 1
ATOM 1434 N N . VAL A 1 182 ? 0.834 -5.317 8.277 1.00 97.19 182 VAL A N 1
ATOM 1435 C CA . VAL A 1 182 ? 0.073 -4.168 8.795 1.00 97.19 182 VAL A CA 1
ATOM 1436 C C . VAL A 1 182 ? -1.093 -4.620 9.678 1.00 97.19 182 VAL A C 1
ATOM 1438 O O . VAL A 1 182 ? -1.387 -3.966 10.681 1.00 97.19 182 VAL A O 1
ATOM 1441 N N . ALA A 1 183 ? -1.714 -5.762 9.361 1.00 97.06 183 ALA A N 1
ATOM 1442 C CA . ALA A 1 183 ? -2.726 -6.370 10.220 1.00 97.06 183 ALA A CA 1
ATOM 1443 C C . ALA A 1 183 ? -2.132 -6.731 11.585 1.00 97.06 183 ALA A C 1
ATOM 1445 O O . ALA A 1 183 ? -2.750 -6.420 12.595 1.00 97.06 183 ALA A O 1
ATOM 1446 N N . LEU A 1 184 ? -0.916 -7.295 11.625 1.00 95.38 184 LEU A N 1
ATOM 1447 C CA . LEU A 1 184 ? -0.215 -7.602 12.879 1.00 95.38 184 LEU A CA 1
ATOM 1448 C C . LEU A 1 184 ? -0.007 -6.346 13.729 1.00 95.38 184 LEU A C 1
ATOM 1450 O O . LEU A 1 184 ? -0.381 -6.330 14.898 1.00 95.38 184 LEU A O 1
ATOM 1454 N N . VAL A 1 185 ? 0.496 -5.255 13.135 1.00 95.62 185 VAL A N 1
ATOM 1455 C CA . VAL A 1 185 ? 0.674 -3.977 13.851 1.00 95.62 185 VAL A CA 1
ATOM 1456 C C . VAL A 1 185 ? -0.652 -3.469 14.420 1.00 95.62 185 VAL A C 1
ATOM 1458 O O . VAL A 1 185 ? -0.706 -3.024 15.571 1.00 95.62 185 VAL A O 1
ATOM 1461 N N . LEU A 1 186 ? -1.724 -3.521 13.625 1.00 96.31 186 LEU A N 1
ATOM 1462 C CA . LEU A 1 186 ? -3.054 -3.087 14.041 1.00 96.31 186 LEU A CA 1
ATOM 1463 C C . LEU A 1 186 ? -3.635 -3.993 15.137 1.00 96.31 186 LEU A C 1
ATOM 1465 O O . LEU A 1 186 ? -4.177 -3.473 16.110 1.00 96.31 186 LEU A O 1
ATOM 1469 N N . PHE A 1 187 ? -3.534 -5.314 15.006 1.00 95.56 187 PHE A N 1
ATOM 1470 C CA . PHE A 1 187 ? -4.072 -6.280 15.965 1.00 95.56 187 PHE A CA 1
ATOM 1471 C C . PHE A 1 187 ? -3.319 -6.220 17.283 1.00 95.56 187 PHE A C 1
ATOM 1473 O O . PHE A 1 187 ? -3.967 -6.082 18.313 1.00 95.56 187 PHE A O 1
ATOM 1480 N N . ARG A 1 188 ? -1.984 -6.181 17.247 1.00 93.81 188 ARG A N 1
ATOM 1481 C CA . ARG A 1 188 ? -1.149 -5.943 18.427 1.00 93.81 188 ARG A CA 1
ATOM 1482 C C . ARG A 1 188 ? -1.572 -4.676 19.142 1.00 93.81 188 ARG A C 1
ATOM 1484 O O . ARG A 1 188 ? -1.888 -4.699 20.324 1.00 93.81 188 ARG A O 1
ATOM 1491 N N . SER A 1 189 ? -1.656 -3.574 18.394 1.00 92.38 189 SER A N 1
ATOM 1492 C CA . SER A 1 189 ? -2.112 -2.309 18.957 1.00 92.38 189 SER A CA 1
ATOM 1493 C C . SER A 1 189 ? -3.488 -2.498 19.592 1.00 92.38 189 SER A C 1
ATOM 1495 O O . SER A 1 189 ? -3.660 -2.144 20.745 1.00 92.38 189 SER A O 1
ATOM 1497 N N . THR A 1 190 ? -4.458 -3.086 18.899 1.00 93.88 190 THR A N 1
ATOM 1498 C CA . THR A 1 190 ? -5.859 -3.141 19.347 1.00 93.88 190 THR A CA 1
ATOM 1499 C C . THR A 1 190 ? -6.110 -4.116 20.503 1.00 93.88 190 THR A C 1
ATOM 1501 O O . THR A 1 190 ? -6.916 -3.803 21.376 1.00 93.88 190 THR A O 1
ATOM 1504 N N . PHE A 1 191 ? -5.450 -5.274 20.509 1.00 92.94 191 PHE A N 1
ATOM 1505 C CA . PHE A 1 191 ? -5.773 -6.414 21.374 1.00 92.94 191 PHE A CA 1
ATOM 1506 C C . PHE A 1 191 ? -4.683 -6.777 22.383 1.00 92.94 191 PHE A C 1
ATOM 1508 O O . PHE A 1 191 ? -4.983 -7.446 23.367 1.00 92.94 191 PHE A O 1
ATOM 1515 N N . GLU A 1 192 ? -3.442 -6.346 22.164 1.00 93.19 192 GLU A N 1
ATOM 1516 C CA . GLU A 1 192 ? -2.284 -6.732 22.983 1.00 93.19 192 GLU A CA 1
ATOM 1517 C C . GLU A 1 192 ? -1.659 -5.539 23.718 1.00 93.19 192 GLU A C 1
ATOM 1519 O O . GLU A 1 192 ? -0.599 -5.667 24.325 1.00 93.19 192 GLU A O 1
ATOM 1524 N N . GLU A 1 193 ? -2.318 -4.382 23.701 1.00 90.38 193 GLU A N 1
ATOM 1525 C CA . GLU A 1 193 ? -1.958 -3.219 24.509 1.00 90.38 193 GLU A CA 1
ATOM 1526 C C . GLU A 1 193 ? -3.117 -2.847 25.447 1.00 90.38 193 GLU A C 1
ATOM 1528 O O . GLU A 1 193 ? -4.284 -3.036 25.084 1.00 90.38 193 GLU A O 1
ATOM 1533 N N . PRO A 1 194 ? -2.840 -2.292 26.642 1.00 84.25 194 PRO A N 1
ATOM 1534 C CA . PRO A 1 194 ? -3.877 -1.788 27.532 1.00 84.25 194 PRO A CA 1
ATOM 1535 C C . PRO A 1 194 ? -4.701 -0.696 26.841 1.00 84.25 194 PRO A C 1
ATOM 1537 O O . PRO A 1 194 ? -4.144 0.289 26.355 1.00 84.25 194 PRO A O 1
ATOM 1540 N N . ARG A 1 195 ? -6.029 -0.853 26.810 1.00 83.62 195 ARG A N 1
ATOM 1541 C CA . ARG A 1 195 ? -6.949 0.137 26.229 1.00 83.62 195 ARG A CA 1
ATOM 1542 C C . ARG A 1 195 ? -8.192 0.334 27.072 1.00 83.62 195 ARG A C 1
ATOM 1544 O O . ARG A 1 195 ? -8.733 -0.613 27.639 1.00 83.62 195 ARG A O 1
ATOM 1551 N N . GLU A 1 196 ? -8.669 1.571 27.088 1.00 80.06 196 GLU A N 1
ATOM 1552 C CA . GLU A 1 196 ? -9.935 1.928 27.715 1.00 80.06 196 GLU A CA 1
ATOM 1553 C C . GLU A 1 196 ? -11.124 1.600 26.796 1.00 80.06 196 GLU A C 1
ATOM 1555 O O . GLU A 1 196 ? -11.073 1.771 25.571 1.00 80.06 196 GLU A O 1
ATOM 1560 N N . LEU A 1 197 ? -12.206 1.118 27.413 1.00 74.19 197 LEU A N 1
ATOM 1561 C CA . LEU A 1 197 ? -13.494 0.809 26.788 1.00 74.19 197 LEU A CA 1
ATOM 1562 C C . LEU A 1 197 ? -14.445 2.007 26.936 1.00 74.19 197 LEU A C 1
ATOM 1564 O O . LEU A 1 197 ? -15.526 1.880 27.508 1.00 74.19 197 LEU A O 1
ATOM 1568 N N . ASN A 1 198 ? -14.035 3.187 26.483 1.00 72.19 198 ASN A N 1
ATOM 1569 C CA . ASN A 1 198 ? -14.897 4.369 26.523 1.00 72.19 198 ASN A CA 1
ATOM 1570 C C . ASN A 1 198 ? -15.740 4.463 25.240 1.00 72.19 198 ASN A C 1
ATOM 1572 O O . ASN A 1 198 ? -15.414 3.886 24.201 1.00 72.19 198 ASN A O 1
ATOM 1576 N N . THR A 1 199 ? -16.855 5.190 25.313 1.00 63.53 199 THR A N 1
ATOM 1577 C CA . THR A 1 199 ? -17.850 5.300 24.235 1.00 63.53 199 THR A CA 1
ATOM 1578 C C . THR A 1 199 ? -17.526 6.360 23.174 1.00 63.53 199 THR A C 1
ATOM 1580 O O . THR A 1 199 ? -18.427 6.768 22.445 1.00 63.53 199 THR A O 1
ATOM 1583 N N . GLY A 1 200 ? -16.263 6.781 23.028 1.00 60.38 200 GLY A N 1
ATOM 1584 C CA . GLY A 1 200 ? -15.838 7.625 21.906 1.00 60.38 200 GLY A CA 1
ATOM 1585 C C . GLY A 1 200 ? -16.376 9.058 21.947 1.00 60.38 200 GLY A C 1
ATOM 1586 O O . GLY A 1 200 ? -16.740 9.606 20.912 1.00 60.38 200 GLY A O 1
ATOM 1587 N N . GLU A 1 201 ? -16.421 9.686 23.126 1.00 58.25 201 GLU A N 1
ATOM 1588 C CA . GLU A 1 201 ? -16.791 11.110 23.262 1.00 58.25 201 GLU A CA 1
ATOM 1589 C C . GLU A 1 201 ? -15.663 12.075 22.817 1.00 58.25 201 GLU A C 1
ATOM 1591 O O . GLU A 1 201 ? -15.808 13.296 22.892 1.00 58.25 201 GLU A O 1
ATOM 1596 N N . GLY A 1 202 ? -14.533 11.538 22.341 1.00 63.66 202 GLY A N 1
ATOM 1597 C CA . GLY A 1 202 ? -13.385 12.294 21.844 1.00 63.66 202 GLY A CA 1
ATOM 1598 C C . GLY A 1 202 ? -13.577 12.890 20.444 1.00 63.66 202 GLY A C 1
ATOM 1599 O O . GLY A 1 202 ? -14.385 12.438 19.636 1.00 63.66 202 GLY A O 1
ATOM 1600 N N . SER A 1 203 ? -12.792 13.925 20.135 1.00 66.62 203 SER A N 1
ATOM 1601 C CA . SER A 1 203 ? -12.761 14.534 18.800 1.00 66.62 203 SER A CA 1
ATOM 1602 C C . SER A 1 203 ? -12.172 13.568 17.767 1.00 66.62 203 SER A C 1
ATOM 1604 O O . SER A 1 203 ? -10.991 13.226 17.836 1.00 66.62 203 SER A O 1
ATOM 1606 N N . ASP A 1 204 ? -12.967 13.201 16.759 1.00 76.81 204 ASP A N 1
ATOM 1607 C CA . ASP A 1 204 ? -12.558 12.315 15.658 1.00 76.81 204 ASP A CA 1
ATOM 1608 C C . ASP A 1 204 ? -11.727 13.015 14.560 1.00 76.81 204 ASP A C 1
ATOM 1610 O O . ASP A 1 204 ? -11.530 12.498 13.462 1.00 76.81 204 ASP A O 1
ATOM 1614 N N . GLN A 1 205 ? -11.250 14.234 14.806 1.00 86.56 205 GLN A N 1
ATOM 1615 C CA . GLN A 1 205 ? -10.469 14.968 13.810 1.00 86.56 205 GLN A CA 1
ATOM 1616 C C . GLN A 1 205 ? -9.030 14.454 13.718 1.00 86.56 205 GLN A C 1
ATOM 1618 O O . GLN A 1 205 ? -8.535 13.754 14.607 1.00 86.56 205 GLN A O 1
ATOM 1623 N N . GLU A 1 206 ? -8.351 14.799 12.624 1.00 89.06 206 GLU A N 1
ATOM 1624 C CA . GLU A 1 206 ? -6.915 14.555 12.510 1.00 89.06 206 GLU A CA 1
ATOM 1625 C C . GLU A 1 206 ? -6.140 15.317 13.581 1.00 89.06 206 GLU A C 1
ATOM 1627 O O . GLU A 1 206 ? -6.391 16.495 13.834 1.00 89.06 206 GLU A O 1
ATOM 1632 N N . ASP A 1 207 ? -5.155 14.649 14.168 1.00 89.38 207 ASP A N 1
ATOM 1633 C CA . ASP A 1 207 ? -4.325 15.205 15.227 1.00 89.38 207 ASP A CA 1
ATOM 1634 C C . ASP A 1 207 ? -2.882 14.750 15.028 1.00 89.38 207 ASP A C 1
ATOM 1636 O O . ASP A 1 207 ? -2.541 13.583 15.202 1.00 89.38 207 ASP A O 1
ATOM 1640 N N . ARG A 1 208 ? -2.011 15.689 14.649 1.00 88.62 208 ARG A N 1
ATOM 1641 C CA . ARG A 1 208 ? -0.602 15.396 14.351 1.00 88.62 208 ARG A CA 1
ATOM 1642 C C . ARG A 1 208 ? 0.213 15.015 15.586 1.00 88.62 208 ARG A C 1
ATOM 1644 O O . ARG A 1 208 ? 1.272 14.413 15.413 1.00 88.62 208 ARG A O 1
ATOM 1651 N N . SER A 1 209 ? -0.248 15.378 16.781 1.00 88.88 209 SER A N 1
ATOM 1652 C CA . SER A 1 209 ? 0.379 15.010 18.054 1.00 88.88 209 SER A CA 1
ATOM 1653 C C . SER A 1 209 ? -0.064 13.646 18.568 1.00 88.88 209 SER A C 1
ATOM 1655 O O . SER A 1 209 ? 0.614 13.119 19.444 1.00 88.88 209 SER A O 1
ATOM 1657 N N . ARG A 1 210 ? -1.145 13.071 18.022 1.00 90.50 210 ARG A N 1
ATOM 1658 C CA . ARG A 1 210 ? -1.747 11.864 18.585 1.00 90.50 210 ARG A CA 1
ATOM 1659 C C . ARG A 1 210 ? -0.853 10.637 18.451 1.00 90.50 210 ARG A C 1
ATOM 1661 O O . ARG A 1 210 ? -0.392 10.313 17.351 1.00 90.50 210 ARG A O 1
ATOM 1668 N N . ASP A 1 211 ? -0.691 9.920 19.558 1.00 89.19 211 ASP A N 1
ATOM 1669 C CA . ASP A 1 211 ? 0.007 8.635 19.625 1.00 89.19 211 ASP A CA 1
ATOM 1670 C C . ASP A 1 211 ? -0.964 7.439 19.587 1.00 89.19 211 ASP A C 1
ATOM 1672 O O . ASP A 1 211 ? -2.138 7.533 19.946 1.00 89.19 211 ASP A O 1
ATOM 1676 N N . MET A 1 212 ? -0.483 6.268 19.156 1.00 88.44 212 MET A N 1
ATOM 1677 C CA . MET A 1 212 ? -1.295 5.046 19.072 1.00 88.44 212 MET A CA 1
ATOM 1678 C C . MET A 1 212 ? -1.835 4.590 20.441 1.00 88.44 212 MET A C 1
ATOM 1680 O O . MET A 1 212 ? -2.880 3.931 20.505 1.00 88.44 212 MET A O 1
ATOM 1684 N N . ARG A 1 213 ? -1.147 4.928 21.540 1.00 85.62 213 ARG A N 1
ATOM 1685 C CA . ARG A 1 213 ? -1.571 4.626 22.919 1.00 85.62 213 ARG A CA 1
ATOM 1686 C C . ARG A 1 213 ? -2.727 5.498 23.399 1.00 85.62 213 ARG A C 1
ATOM 1688 O O . ARG A 1 213 ? -3.457 5.087 24.290 1.00 85.62 213 ARG A O 1
ATOM 1695 N N . GLU A 1 214 ? -2.914 6.664 22.792 1.00 87.12 214 GLU A N 1
ATOM 1696 C CA . GLU A 1 214 ? -3.993 7.600 23.133 1.00 87.12 214 GLU A CA 1
ATOM 1697 C C . GLU A 1 214 ? -5.327 7.205 22.484 1.00 87.12 214 GLU A C 1
ATOM 1699 O O . GLU A 1 214 ? -6.373 7.771 22.791 1.00 87.12 214 GLU A O 1
ATOM 1704 N N . LEU A 1 215 ? -5.313 6.226 21.574 1.00 88.00 215 LEU A N 1
ATOM 1705 C CA . LEU A 1 215 ? -6.523 5.732 20.936 1.00 88.00 215 LEU A CA 1
ATOM 1706 C C . LEU A 1 215 ? -7.278 4.733 21.811 1.00 88.00 215 LEU A C 1
ATOM 1708 O O . LEU A 1 215 ? -6.775 3.674 22.180 1.00 88.00 215 LEU A O 1
ATOM 1712 N N . GLU A 1 216 ? -8.555 5.011 22.026 1.00 88.94 216 GLU A N 1
ATOM 1713 C CA . GLU A 1 216 ? -9.482 4.045 22.620 1.00 88.94 216 GLU A CA 1
ATOM 1714 C C . GLU A 1 216 ? -9.804 2.895 21.655 1.00 88.94 216 GLU A C 1
ATOM 1716 O O . GLU A 1 216 ? -9.663 3.024 20.431 1.00 88.94 216 GLU A O 1
ATOM 1721 N N . LEU A 1 217 ? -10.316 1.785 22.200 1.00 88.81 217 LEU A N 1
ATOM 1722 C CA . LEU A 1 217 ? -10.692 0.611 21.408 1.00 88.81 217 LEU A CA 1
ATOM 1723 C C . LEU A 1 217 ? -11.687 0.963 20.288 1.00 88.81 217 LEU A C 1
ATOM 1725 O O . LEU A 1 217 ? -11.549 0.478 19.163 1.00 88.81 217 LEU A O 1
ATOM 1729 N N . ALA A 1 218 ? -12.642 1.854 20.573 1.00 88.88 218 ALA A N 1
ATOM 1730 C CA . ALA A 1 218 ? -13.659 2.312 19.628 1.00 88.88 218 ALA A CA 1
ATOM 1731 C C . ALA A 1 218 ? -13.068 2.934 18.348 1.00 88.88 218 ALA A C 1
ATOM 1733 O O . ALA A 1 218 ? -13.667 2.821 17.280 1.00 88.88 218 ALA A O 1
ATOM 1734 N N . HIS A 1 219 ? -11.869 3.523 18.422 1.00 89.62 219 HIS A N 1
ATOM 1735 C CA . HIS A 1 219 ? -11.220 4.144 17.269 1.00 89.62 219 HIS A CA 1
ATOM 1736 C C . HIS A 1 219 ? -10.456 3.141 16.382 1.00 89.62 219 HIS A C 1
ATOM 1738 O O . HIS A 1 219 ? -10.175 3.427 15.215 1.00 89.62 219 HIS A O 1
ATOM 1744 N N . LEU A 1 220 ? -10.059 1.982 16.915 1.00 92.56 220 LEU A N 1
ATOM 1745 C CA . LEU A 1 220 ? -9.271 0.975 16.187 1.00 92.56 220 LEU A CA 1
ATOM 1746 C C . LEU A 1 220 ? -10.115 -0.206 15.709 1.00 92.56 220 LEU A C 1
ATOM 1748 O O . LEU A 1 220 ? -9.868 -0.743 14.626 1.00 92.56 220 LEU A O 1
ATOM 1752 N N . LEU A 1 221 ? -11.146 -0.572 16.470 1.00 94.38 221 LEU A N 1
ATOM 1753 C CA . LEU A 1 221 ? -12.002 -1.717 16.178 1.00 94.38 221 LEU A CA 1
ATOM 1754 C C . LEU A 1 221 ? -12.646 -1.676 14.776 1.00 94.38 221 LEU A C 1
ATOM 1756 O O . LEU A 1 221 ? -12.675 -2.723 14.126 1.00 94.38 221 LEU A O 1
ATOM 1760 N N . PRO A 1 222 ? -13.086 -0.520 14.230 1.00 95.62 222 PRO A N 1
ATOM 1761 C CA . PRO A 1 222 ? -13.581 -0.463 12.853 1.00 95.62 222 PRO A CA 1
ATOM 1762 C C . PRO A 1 222 ? -12.520 -0.857 11.815 1.00 95.62 222 PRO A C 1
ATOM 1764 O O . PRO A 1 222 ? -12.832 -1.516 10.825 1.00 95.62 222 PRO A O 1
ATOM 1767 N N . SER A 1 223 ? -11.254 -0.507 12.064 1.00 97.50 223 SER A N 1
ATOM 1768 C CA . SER A 1 223 ? -10.139 -0.898 11.195 1.00 97.50 223 SER A CA 1
ATOM 1769 C C . SER A 1 223 ? -9.851 -2.395 11.323 1.00 97.50 223 SER A C 1
ATOM 1771 O O . SER A 1 223 ? -9.614 -3.069 10.329 1.00 97.50 223 SER A O 1
ATOM 1773 N N . VAL A 1 224 ? -9.925 -2.962 12.528 1.00 97.75 224 VAL A N 1
ATOM 1774 C CA . VAL A 1 224 ? -9.787 -4.417 12.704 1.00 97.75 224 VAL A CA 1
ATOM 1775 C C . VAL A 1 224 ? -10.894 -5.168 11.970 1.00 97.75 224 VAL A C 1
ATOM 1777 O O . VAL A 1 224 ? -10.625 -6.117 11.236 1.00 97.75 224 VAL A O 1
ATOM 1780 N N . SER A 1 225 ? -12.136 -4.713 12.131 1.00 97.94 225 SER A N 1
ATOM 1781 C CA . SER A 1 225 ? -13.303 -5.307 11.483 1.00 97.94 225 SER A CA 1
ATOM 1782 C C . SER A 1 225 ? -13.153 -5.327 9.960 1.00 97.94 225 SER A C 1
ATOM 1784 O O . SER A 1 225 ? -13.418 -6.355 9.335 1.00 97.94 225 SER A O 1
ATOM 1786 N N . ILE A 1 226 ? -12.645 -4.243 9.352 1.00 98.00 226 ILE A N 1
ATOM 1787 C CA . ILE A 1 226 ? -12.432 -4.214 7.899 1.00 98.00 226 ILE A CA 1
ATOM 1788 C C . ILE A 1 226 ? -11.324 -5.177 7.451 1.00 98.00 226 ILE A C 1
ATOM 1790 O O . ILE A 1 226 ? -11.483 -5.835 6.427 1.00 98.00 226 ILE A O 1
ATOM 1794 N N . TRP A 1 227 ? -10.251 -5.346 8.230 1.00 98.38 227 TRP A N 1
ATOM 1795 C CA . TRP A 1 227 ? -9.214 -6.343 7.937 1.00 98.38 227 TRP A CA 1
ATOM 1796 C C . TRP A 1 227 ? -9.749 -7.773 7.975 1.00 98.38 227 TRP A C 1
ATOM 1798 O O . TRP A 1 227 ? -9.484 -8.553 7.062 1.00 98.38 227 TRP A O 1
ATOM 1808 N N . ILE A 1 228 ? -10.545 -8.105 8.992 1.00 98.06 228 ILE A N 1
ATOM 1809 C CA . ILE A 1 228 ? -11.189 -9.419 9.101 1.00 98.06 228 ILE A CA 1
ATOM 1810 C C . ILE A 1 228 ? -12.170 -9.630 7.943 1.00 98.06 228 ILE A C 1
ATOM 1812 O O . ILE A 1 228 ? -12.219 -10.712 7.365 1.00 98.06 228 ILE A O 1
ATOM 1816 N N . LYS A 1 229 ? -12.933 -8.602 7.564 1.00 97.81 229 LYS A N 1
ATOM 1817 C CA . LYS A 1 229 ? -13.901 -8.697 6.469 1.00 97.81 229 LYS A CA 1
ATOM 1818 C C . LYS A 1 229 ? -13.231 -8.915 5.110 1.00 97.81 229 LYS A C 1
ATOM 1820 O O . LYS A 1 229 ? -13.653 -9.798 4.371 1.00 97.81 229 LYS A O 1
ATOM 1825 N N . GLU A 1 230 ? -12.234 -8.104 4.770 1.00 97.81 230 GLU A N 1
ATOM 1826 C CA . GLU A 1 230 ? -11.644 -8.101 3.425 1.00 97.81 230 GLU A CA 1
ATOM 1827 C C . GLU A 1 230 ? -10.561 -9.183 3.271 1.00 97.81 230 GLU A C 1
ATOM 1829 O O . GLU A 1 230 ? -10.497 -9.851 2.243 1.00 97.81 230 GLU A O 1
ATOM 1834 N N . ALA A 1 231 ? -9.736 -9.407 4.302 1.00 97.69 231 ALA A N 1
ATOM 1835 C CA . ALA A 1 231 ? -8.581 -10.309 4.254 1.00 97.69 231 ALA A CA 1
ATOM 1836 C C . ALA A 1 231 ? -8.662 -11.493 5.237 1.00 97.69 231 ALA A C 1
ATOM 1838 O O . ALA A 1 231 ? -7.711 -12.268 5.328 1.00 97.69 231 ALA A O 1
ATOM 1839 N N . GLY A 1 232 ? -9.771 -11.679 5.963 1.00 96.81 232 GLY A N 1
ATOM 1840 C CA . GLY A 1 232 ? -9.874 -12.671 7.044 1.00 96.81 232 GLY A CA 1
ATOM 1841 C C . GLY A 1 232 ? -9.570 -14.104 6.623 1.00 96.81 232 GLY A C 1
ATOM 1842 O O . GLY A 1 232 ? -8.855 -14.807 7.330 1.00 96.81 232 GLY A O 1
ATOM 1843 N N . TYR A 1 233 ? -10.035 -14.527 5.444 1.00 95.56 233 TYR A N 1
ATOM 1844 C CA . TYR A 1 233 ? -9.701 -15.856 4.922 1.00 95.56 233 TYR A CA 1
ATOM 1845 C C . TYR A 1 233 ? -8.189 -16.032 4.739 1.00 95.56 233 TYR A C 1
ATOM 1847 O O . TYR A 1 233 ? -7.632 -17.064 5.103 1.00 95.56 233 TYR A O 1
ATOM 1855 N N . HIS A 1 234 ? -7.515 -15.007 4.216 1.00 95.31 234 HIS A N 1
ATOM 1856 C CA . HIS A 1 234 ? -6.075 -15.044 4.022 1.00 95.31 234 HIS A CA 1
ATOM 1857 C C . HIS A 1 234 ? -5.322 -15.040 5.359 1.00 95.31 234 HIS A C 1
ATOM 1859 O O . HIS A 1 234 ? -4.394 -15.824 5.529 1.00 95.31 234 HIS A O 1
ATOM 1865 N N . LEU A 1 235 ? -5.768 -14.236 6.330 1.00 96.25 235 LEU A N 1
ATOM 1866 C CA . LEU A 1 235 ? -5.198 -14.198 7.681 1.00 96.25 235 LEU A CA 1
ATOM 1867 C C . LEU A 1 235 ? -5.287 -15.558 8.390 1.00 96.25 235 LEU A C 1
ATOM 1869 O O . LEU A 1 235 ? -4.312 -15.983 9.002 1.00 96.25 235 LEU A O 1
ATOM 1873 N N . ILE A 1 236 ? -6.414 -16.269 8.261 1.00 95.62 236 ILE A N 1
ATOM 1874 C CA . ILE A 1 236 ? -6.569 -17.629 8.807 1.00 95.62 236 ILE A CA 1
ATOM 1875 C C . ILE A 1 236 ? -5.544 -18.578 8.175 1.00 95.62 236 ILE A C 1
ATOM 1877 O O . ILE A 1 236 ? -4.834 -19.276 8.890 1.00 95.62 236 ILE A O 1
ATOM 1881 N N . GLN A 1 237 ? -5.393 -18.546 6.847 1.00 95.25 237 GLN A N 1
ATOM 1882 C CA . GLN A 1 237 ? -4.407 -19.385 6.156 1.00 95.25 237 GLN A CA 1
ATOM 1883 C C . GLN A 1 237 ? -2.966 -19.102 6.599 1.00 95.25 237 GLN A C 1
ATOM 1885 O O . GLN A 1 237 ? -2.163 -20.027 6.673 1.00 95.25 237 GLN A O 1
ATOM 1890 N N . LEU A 1 238 ? -2.624 -17.839 6.875 1.00 94.25 238 LEU A N 1
ATOM 1891 C CA . LEU A 1 238 ? -1.298 -17.467 7.376 1.00 94.25 238 LEU A CA 1
ATOM 1892 C C . LEU A 1 238 ? -1.072 -17.937 8.815 1.00 94.25 238 LEU A C 1
ATOM 1894 O O . LEU A 1 238 ? 0.041 -18.338 9.153 1.00 94.25 238 LEU A O 1
ATOM 1898 N N . SER A 1 239 ? -2.126 -17.940 9.635 1.00 91.69 239 SER A N 1
ATOM 1899 C CA . SER A 1 239 ? -2.089 -18.510 10.982 1.00 91.69 239 SER A CA 1
ATOM 1900 C C . SER A 1 239 ? -1.833 -20.017 10.953 1.00 91.69 239 SER A C 1
ATOM 1902 O O . SER A 1 239 ? -1.027 -20.501 11.741 1.00 91.69 239 SER A O 1
ATOM 1904 N N . ASP A 1 240 ? -2.464 -20.752 10.031 1.00 92.38 240 ASP A N 1
ATOM 1905 C CA . ASP A 1 240 ? -2.310 -22.212 9.914 1.00 92.38 240 ASP A CA 1
ATOM 1906 C C . ASP A 1 240 ? -0.870 -22.641 9.586 1.00 92.38 240 ASP A C 1
ATOM 1908 O O . ASP A 1 240 ? -0.458 -23.756 9.905 1.00 92.38 240 ASP A O 1
ATOM 1912 N N . VAL A 1 241 ? -0.103 -21.766 8.930 1.00 92.75 241 VAL A N 1
ATOM 1913 C CA . VAL A 1 241 ? 1.296 -22.020 8.547 1.00 92.75 241 VAL A CA 1
ATOM 1914 C C . VAL A 1 241 ? 2.304 -21.277 9.424 1.00 92.75 241 VAL A C 1
ATOM 1916 O O . VAL A 1 241 ? 3.485 -21.250 9.081 1.00 92.75 241 VAL A O 1
ATOM 1919 N N . SER A 1 242 ? 1.852 -20.662 10.523 1.00 89.50 242 SER A N 1
ATOM 1920 C CA . SER A 1 242 ? 2.687 -19.870 11.438 1.00 89.50 242 SER A CA 1
ATOM 1921 C C . SER A 1 242 ? 3.566 -18.854 10.694 1.00 89.50 242 SER A C 1
ATOM 1923 O O . SER A 1 242 ? 4.778 -18.777 10.907 1.00 89.50 242 SER A O 1
ATOM 1925 N N . TRP A 1 243 ? 2.965 -18.112 9.758 1.00 92.50 243 TRP A N 1
ATOM 1926 C CA . TRP A 1 243 ? 3.690 -17.179 8.898 1.00 92.50 243 TRP A CA 1
ATOM 1927 C C . TRP A 1 243 ? 4.477 -16.138 9.709 1.00 92.50 243 TRP A C 1
ATOM 1929 O O . TRP A 1 243 ? 3.930 -15.481 10.592 1.00 92.50 243 TRP A O 1
ATOM 1939 N N . ASN A 1 244 ? 5.757 -15.959 9.370 1.00 89.69 244 ASN A N 1
ATOM 1940 C CA . ASN A 1 244 ? 6.682 -15.077 10.085 1.00 89.69 244 ASN A CA 1
ATOM 1941 C C . ASN A 1 244 ? 7.626 -14.281 9.160 1.00 89.69 244 ASN A C 1
ATOM 1943 O O . ASN A 1 244 ? 8.651 -13.778 9.618 1.00 89.69 244 ASN A O 1
ATOM 1947 N N . ASP A 1 245 ? 7.289 -14.130 7.872 1.00 90.31 245 ASP A N 1
ATOM 1948 C CA . ASP A 1 245 ? 8.085 -13.360 6.897 1.00 90.31 245 ASP A CA 1
ATOM 1949 C C . ASP A 1 245 ? 7.860 -11.840 7.039 1.00 90.31 245 ASP A C 1
ATOM 1951 O O . ASP A 1 245 ? 7.397 -11.146 6.129 1.00 90.31 245 ASP A O 1
ATOM 1955 N N . CYS A 1 246 ? 8.163 -11.313 8.225 1.00 91.25 246 CYS A N 1
ATOM 1956 C CA . CYS A 1 246 ? 8.120 -9.890 8.536 1.00 91.25 246 CYS A CA 1
ATOM 1957 C C . CYS A 1 246 ? 9.296 -9.484 9.447 1.00 91.25 246 CYS A C 1
ATOM 1959 O O . CYS A 1 246 ? 9.903 -10.333 10.102 1.00 91.25 246 CYS A O 1
ATOM 1961 N N . PRO A 1 247 ? 9.666 -8.190 9.490 1.00 92.25 247 PRO A N 1
ATOM 1962 C CA . PRO A 1 247 ? 10.662 -7.693 10.438 1.00 92.25 247 PRO A CA 1
ATOM 1963 C C . PRO A 1 247 ? 10.320 -8.064 11.889 1.00 92.25 247 PRO A C 1
ATOM 1965 O O . PRO A 1 247 ? 9.161 -7.961 12.287 1.00 92.25 247 PRO A O 1
ATOM 1968 N N . SER A 1 248 ? 11.324 -8.410 12.704 1.00 87.69 248 SER A N 1
ATOM 1969 C CA . SER A 1 248 ? 11.113 -8.866 14.092 1.00 87.69 248 SER A CA 1
ATOM 1970 C C . SER A 1 248 ? 10.289 -7.880 14.925 1.00 87.69 248 SER A C 1
ATOM 1972 O O . SER A 1 248 ? 9.315 -8.274 15.551 1.00 87.69 248 SER A O 1
ATOM 1974 N N . ALA A 1 249 ? 10.581 -6.580 14.816 1.00 89.94 249 ALA A N 1
ATOM 1975 C CA . ALA A 1 249 ? 9.844 -5.521 15.513 1.00 89.94 249 ALA A CA 1
ATOM 1976 C C . ALA A 1 249 ? 8.342 -5.457 15.150 1.00 89.94 249 ALA A C 1
ATOM 1978 O O . ALA A 1 249 ? 7.541 -4.865 15.880 1.00 89.94 249 ALA A O 1
ATOM 1979 N N . ILE A 1 250 ? 7.942 -6.030 14.010 1.00 90.88 250 ILE A N 1
ATOM 1980 C CA . ILE A 1 250 ? 6.536 -6.160 13.612 1.00 90.88 250 ILE A CA 1
ATOM 1981 C C . ILE A 1 250 ? 5.926 -7.450 14.163 1.00 90.88 250 ILE A C 1
ATOM 1983 O O . ILE A 1 250 ? 4.792 -7.409 14.629 1.00 90.88 250 ILE A O 1
ATOM 1987 N N . GLY A 1 251 ? 6.666 -8.561 14.124 1.00 87.94 251 GLY A N 1
ATOM 1988 C CA . GLY A 1 251 ? 6.202 -9.866 14.605 1.00 87.94 251 GLY A CA 1
ATOM 1989 C C . GLY A 1 251 ? 6.183 -10.028 16.131 1.00 87.94 251 GLY A C 1
ATOM 1990 O O . GLY A 1 251 ? 5.570 -10.962 16.630 1.00 87.94 251 GLY A O 1
ATOM 1991 N N . GLU A 1 252 ? 6.844 -9.142 16.877 1.00 89.38 252 GLU A N 1
ATOM 1992 C CA . GLU A 1 252 ? 6.810 -9.127 18.344 1.00 89.38 252 GLU A CA 1
ATOM 1993 C C . GLU A 1 252 ? 5.403 -8.821 18.879 1.00 89.38 252 GLU A C 1
ATOM 1995 O O . GLU A 1 252 ? 4.759 -7.873 18.423 1.00 89.38 252 GLU A O 1
ATOM 2000 N N . GLY A 1 253 ? 4.950 -9.586 19.877 1.00 88.19 253 GLY A N 1
ATOM 2001 C CA . GLY A 1 253 ? 3.686 -9.339 20.574 1.00 88.19 253 GLY A CA 1
ATOM 2002 C C . GLY A 1 253 ? 3.691 -8.049 21.403 1.00 88.19 253 GLY A C 1
ATOM 2003 O O . GLY A 1 253 ? 4.743 -7.500 21.738 1.00 88.19 253 GLY A O 1
ATOM 2004 N N . GLY A 1 254 ? 2.499 -7.546 21.716 1.00 89.62 254 GLY A N 1
ATOM 2005 C CA . GLY A 1 254 ? 2.288 -6.362 22.552 1.00 89.62 254 GLY A CA 1
ATOM 2006 C C . GLY A 1 254 ? 2.542 -6.613 24.038 1.00 89.62 254 GLY A C 1
ATOM 2007 O O . GLY A 1 254 ? 2.784 -7.737 24.475 1.00 89.62 254 GLY A O 1
ATOM 2008 N N . SER A 1 255 ? 2.463 -5.556 24.847 1.00 91.00 255 SER A N 1
ATOM 2009 C CA . SER A 1 255 ? 2.757 -5.635 26.289 1.00 91.00 255 SER A CA 1
ATOM 2010 C C . SER A 1 255 ? 1.862 -6.605 27.078 1.00 91.00 255 SER A C 1
ATOM 2012 O O . SER A 1 255 ? 2.272 -7.103 28.127 1.00 91.00 255 SER A O 1
ATOM 2014 N N . MET A 1 256 ? 0.662 -6.893 26.569 1.00 91.12 256 MET A N 1
ATOM 2015 C CA . MET A 1 256 ? -0.304 -7.838 27.138 1.00 91.12 256 MET A CA 1
ATOM 2016 C C . MET A 1 256 ? -0.324 -9.190 26.408 1.00 91.12 256 MET A C 1
ATOM 2018 O O . MET A 1 256 ? -1.173 -10.028 26.716 1.00 91.12 256 MET A O 1
ATOM 2022 N N . PHE A 1 257 ? 0.566 -9.412 25.435 1.00 89.94 257 PHE A N 1
ATOM 2023 C CA . PHE A 1 257 ? 0.646 -10.677 24.711 1.00 89.94 257 PHE A CA 1
ATOM 2024 C C . PHE A 1 257 ? 1.050 -11.816 25.652 1.00 89.94 257 PHE A C 1
ATOM 2026 O O . PHE A 1 257 ? 1.996 -11.707 26.435 1.00 89.94 257 PHE A O 1
ATOM 2033 N N . VAL A 1 258 ? 0.333 -12.934 25.552 1.00 86.38 258 VAL A N 1
ATOM 2034 C CA . VAL A 1 258 ? 0.638 -14.166 26.279 1.00 86.38 258 VAL A CA 1
ATOM 2035 C C . VAL A 1 258 ? 0.873 -15.259 25.252 1.00 86.38 258 VAL A C 1
ATOM 2037 O O . VAL A 1 258 ? -0.050 -15.650 24.539 1.00 86.38 258 VAL A O 1
ATOM 2040 N N . GLU A 1 259 ? 2.109 -15.748 25.190 1.00 81.81 259 GLU A N 1
ATOM 2041 C CA . GLU A 1 259 ? 2.484 -16.830 24.285 1.00 81.81 259 GLU A CA 1
ATOM 2042 C C . GLU A 1 259 ? 1.700 -18.105 24.622 1.00 81.81 259 GLU A C 1
ATOM 2044 O O . GLU A 1 259 ? 1.596 -18.522 25.783 1.00 81.81 259 GLU A O 1
ATOM 2049 N N . SER A 1 260 ? 1.121 -18.720 23.593 1.00 76.94 260 SER A N 1
ATOM 2050 C CA . SER A 1 260 ? 0.428 -19.993 23.734 1.00 76.94 260 SER A CA 1
ATOM 2051 C C . SER A 1 260 ? 1.433 -21.095 24.053 1.00 76.94 260 SER A C 1
ATOM 2053 O O . SER A 1 260 ? 2.480 -21.206 23.425 1.00 76.94 260 SER A O 1
ATOM 2055 N N . GLN A 1 261 ? 1.084 -22.001 24.970 1.00 75.69 261 GLN A N 1
ATOM 2056 C CA . GLN A 1 261 ? 1.903 -23.196 25.225 1.00 75.69 261 GLN A CA 1
ATOM 2057 C C . GLN A 1 261 ? 1.985 -24.143 24.016 1.00 75.69 261 GLN A C 1
ATOM 2059 O O . GLN A 1 261 ? 2.771 -25.088 24.031 1.00 75.69 261 GLN A O 1
ATOM 2064 N N . LEU A 1 262 ? 1.142 -23.929 23.003 1.00 67.44 262 LEU A N 1
ATOM 2065 C CA . LEU A 1 262 ? 1.058 -24.764 21.809 1.00 67.44 262 LEU A CA 1
ATOM 2066 C C . LEU A 1 262 ? 1.915 -24.251 20.641 1.00 67.44 262 LEU A C 1
ATOM 2068 O O . LEU A 1 262 ? 1.980 -24.953 19.634 1.00 67.44 262 LEU A O 1
ATOM 2072 N N . GLY A 1 263 ? 2.589 -23.102 20.795 1.00 54.84 263 GLY A N 1
ATOM 2073 C CA . GLY A 1 263 ? 3.266 -22.396 19.703 1.00 54.84 263 GLY A CA 1
ATOM 2074 C C . GLY A 1 263 ? 2.277 -21.550 18.926 1.00 54.84 263 GLY A C 1
ATOM 2075 O O . GLY A 1 263 ? 1.778 -22.044 17.893 1.00 54.84 263 GLY A O 1
#

Radius of gyration: 21.02 Å; chains: 1; bounding box: 65×48×56 Å

Sequence (263 aa):
MKDLREALLGPTPRGISNHALSETMARNEESVRQSIARGEDLEELRGAAFHNRTWVISDRFCNVGDGVDSLEGYLHDLWHMYYQIARHTSHGTPEHDRVVLDILKIQGRGTLTRPVPGLLGVDIARTVEGTLWNDLPFLVTDMTKFWIDNGAKLSSAHRINFASFLAKLAATRVSKDRMCQVALVLFRSTFEEPRELNTGEGSDQEDRSRDMRELELAHLLPSVSIWIKEAGYHLIQLSDVSWNDCPSAIGEGGSMFVESQLG